Protein AF-A0AA85KR63-F1 (afdb_monomer_lite)

InterPro domains:
  IPR001577 Peptidase M8, leishmanolysin [PF01457] (53-124)
  IPR001577 Peptidase M8, leishmanolysin [PR00782] (53-82)
  IPR001577 Peptidase M8, leishmanolysin [PR00782] (84-112)
  IPR001577 Peptidase M8, leishmanolysin [PTHR10942] (22-124)

Radius of gyration: 26.63 Å; chains: 1; bounding box: 62×53×95 Å

Sequence (284 aa):
MRAPDGSPRTQRDPLTKIPTIRDQYGVYQPSNTTVREITRRWVSAAGTYTKTFPALVTETIIKEAKGHFQCQSVDGVDLENEGPPGSFGSHFEGRVYSNELMAAASELEAFASKLTLAFFVDSGGESIKPYCDKPNTVTCRDLYTYGLCGVTEFPLPLPPADQFFGPEAGANYARLGGNDPFKDKCPTLGYTCKSGGDIDIDFSGQTVTCARGERDKTAKFDLDGKNYEVNIRCPDANVLCNVSMCFEINLLGISALCLFVKIEIFLLQIHIQPLSEFSDGRGT

Secondary structure (DSSP, 8-state):
-B-TTS-BSS-B-TTT--B--B-TTS-B---TTTEEEEEEEEEETTEEEEEEEEEE--HHHHHHHHHHTT-TT---EEBP-SSSTTTTTTSB-HHHHTTBTTBSS--SS-B--HHHHHHHHHTTPPP-S-B--STT-EEESSSS-EEEE-EEE-SSPPPGGG----GGG-TTGGGEEES-GGGTT--BEE-EE-TTS-EEEEETTEEEEE-TT--EEEEEEEETTEEEEEEEE---HHHHT----------TT------------------PPP----------

pLDDT: mean 72.28, std 21.93, range [24.98, 97.5]

Structure (mmCIF, N/CA/C/O backbone):
data_AF-A0AA85KR63-F1
#
_entry.id   AF-A0AA85KR63-F1
#
loop_
_atom_site.group_PDB
_atom_site.id
_atom_site.type_symbol
_atom_site.label_atom_id
_atom_site.label_alt_id
_atom_site.label_comp_id
_atom_site.label_asym_id
_atom_site.label_entity_id
_atom_site.label_seq_id
_atom_site.pdbx_PDB_ins_code
_atom_site.Cartn_x
_atom_site.Cartn_y
_atom_site.Cartn_z
_atom_site.occupancy
_atom_site.B_iso_or_equiv
_atom_site.auth_seq_id
_atom_site.auth_comp_id
_atom_site.auth_asym_id
_atom_site.auth_atom_id
_atom_site.pdbx_PDB_model_num
ATOM 1 N N . MET A 1 1 ? 8.064 -3.634 4.990 1.00 87.62 1 MET A N 1
ATOM 2 C CA . MET A 1 1 ? 7.079 -4.716 4.799 1.00 87.62 1 MET A CA 1
ATOM 3 C C . MET A 1 1 ? 7.297 -5.852 5.782 1.00 87.62 1 MET A C 1
ATOM 5 O O . MET A 1 1 ? 8.421 -6.027 6.266 1.00 87.62 1 MET A O 1
ATOM 9 N N . ARG A 1 2 ? 6.222 -6.573 6.105 1.00 87.69 2 ARG A N 1
ATOM 10 C CA . ARG A 1 2 ? 6.185 -7.694 7.048 1.00 87.69 2 ARG A CA 1
ATOM 11 C C . ARG A 1 2 ? 5.816 -8.994 6.336 1.00 87.69 2 ARG A C 1
ATOM 13 O O . ARG A 1 2 ? 5.134 -8.983 5.312 1.00 87.69 2 ARG A O 1
ATOM 20 N N . ALA A 1 3 ? 6.344 -10.098 6.839 1.00 86.25 3 ALA A N 1
ATOM 21 C CA . ALA A 1 3 ? 5.897 -11.434 6.485 1.00 86.25 3 ALA A CA 1
ATOM 22 C C . ALA A 1 3 ? 4.536 -11.728 7.154 1.00 86.25 3 ALA A C 1
ATOM 24 O O . ALA A 1 3 ? 4.128 -10.975 8.044 1.00 86.25 3 ALA A O 1
ATOM 25 N N . PRO A 1 4 ? 3.822 -12.794 6.747 1.00 82.12 4 PRO A N 1
ATOM 26 C CA . PRO A 1 4 ? 2.518 -13.138 7.324 1.00 82.12 4 PRO A CA 1
ATOM 27 C C . PRO A 1 4 ? 2.534 -13.374 8.843 1.00 82.12 4 PRO A C 1
ATOM 29 O O . PRO A 1 4 ? 1.523 -13.180 9.504 1.00 82.12 4 PRO A O 1
ATOM 32 N N . ASP A 1 5 ? 3.683 -13.749 9.408 1.00 83.69 5 ASP A N 1
ATOM 33 C CA . ASP A 1 5 ? 3.902 -13.898 10.854 1.00 83.69 5 ASP A CA 1
ATOM 34 C C . ASP A 1 5 ? 4.181 -12.561 11.577 1.00 83.69 5 ASP A C 1
ATOM 36 O O . ASP A 1 5 ? 4.514 -12.536 12.762 1.00 83.69 5 ASP A O 1
ATOM 40 N N . GLY A 1 6 ? 4.095 -11.434 10.864 1.00 83.44 6 GLY A N 1
ATOM 41 C CA . GLY A 1 6 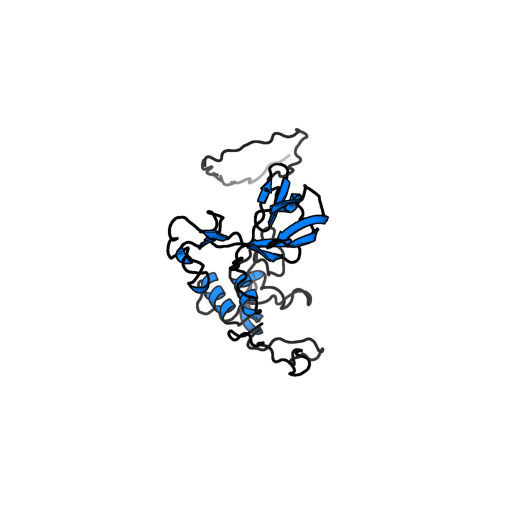? 4.390 -10.098 11.374 1.00 83.44 6 GLY A CA 1
ATOM 42 C C . GLY A 1 6 ? 5.886 -9.775 11.473 1.00 83.44 6 GLY A C 1
ATOM 43 O O . GLY A 1 6 ? 6.247 -8.648 11.844 1.00 83.44 6 GLY A O 1
ATOM 44 N N . SER A 1 7 ? 6.783 -10.700 11.125 1.00 88.19 7 SER A N 1
ATOM 45 C CA . SER A 1 7 ? 8.223 -10.448 11.154 1.00 88.19 7 SER A CA 1
ATOM 46 C C . SER A 1 7 ? 8.645 -9.471 10.041 1.00 88.19 7 SER A C 1
ATOM 48 O O . SER A 1 7 ? 8.034 -9.426 8.972 1.00 88.19 7 SER A O 1
ATOM 50 N N . PRO A 1 8 ? 9.662 -8.617 10.252 1.00 90.94 8 PRO A N 1
ATOM 51 C CA . PRO A 1 8 ? 10.168 -7.743 9.195 1.00 90.94 8 PRO A CA 1
ATOM 52 C C . PRO A 1 8 ? 10.792 -8.533 8.037 1.00 90.94 8 PRO A C 1
ATOM 54 O O . PRO A 1 8 ? 11.680 -9.347 8.267 1.00 90.94 8 PRO A O 1
ATOM 57 N N . ARG A 1 9 ? 10.408 -8.233 6.787 1.00 91.25 9 ARG A N 1
ATOM 58 C CA . ARG A 1 9 ? 10.994 -8.899 5.602 1.00 91.25 9 ARG A CA 1
ATOM 59 C C . ARG A 1 9 ? 12.439 -8.497 5.324 1.00 91.25 9 ARG A C 1
ATOM 61 O O . ARG A 1 9 ? 13.234 -9.313 4.873 1.00 91.25 9 ARG A O 1
ATOM 68 N N . THR A 1 10 ? 12.776 -7.233 5.566 1.00 92.12 10 THR A N 1
ATOM 69 C CA . THR A 1 10 ? 14.165 -6.769 5.529 1.00 92.12 10 THR A CA 1
ATOM 70 C C . THR A 1 10 ? 14.787 -7.028 6.887 1.00 92.12 10 THR A C 1
ATOM 72 O O . THR A 1 10 ? 14.242 -6.579 7.900 1.00 92.12 10 THR A O 1
ATOM 75 N N . GLN A 1 11 ? 15.921 -7.730 6.904 1.00 91.56 11 GLN A N 1
ATOM 76 C CA . GLN A 1 11 ? 16.652 -8.024 8.129 1.00 91.56 11 GLN A CA 1
ATOM 77 C C . GLN A 1 11 ? 16.965 -6.730 8.886 1.00 91.56 11 GLN A C 1
ATOM 79 O O . GLN A 1 11 ? 17.363 -5.717 8.304 1.00 91.56 11 GLN A O 1
ATOM 84 N N . ARG A 1 12 ? 16.751 -6.771 10.201 1.00 91.06 12 ARG A N 1
ATOM 85 C CA . ARG A 1 12 ? 17.006 -5.656 11.109 1.00 91.06 12 ARG A CA 1
ATOM 86 C C . ARG A 1 12 ? 18.086 -6.041 12.098 1.00 91.06 12 ARG A C 1
ATOM 88 O O . ARG A 1 12 ? 18.127 -7.183 12.554 1.00 91.06 12 ARG A O 1
ATOM 95 N N . ASP A 1 13 ? 18.919 -5.074 12.447 1.00 90.81 13 ASP A N 1
ATOM 96 C CA . ASP A 1 13 ? 19.892 -5.225 13.515 1.00 90.81 13 ASP A CA 1
ATOM 97 C C . ASP A 1 13 ? 19.153 -5.545 14.836 1.00 90.81 13 ASP A C 1
ATOM 99 O O . ASP A 1 13 ? 18.170 -4.867 15.167 1.00 90.81 13 ASP A O 1
ATOM 103 N N . PRO A 1 14 ? 19.561 -6.585 15.589 1.00 89.69 14 PRO A N 1
ATOM 104 C CA . PRO A 1 14 ? 18.821 -7.029 16.768 1.00 89.69 14 PRO A CA 1
ATOM 105 C C . PRO A 1 14 ? 18.710 -5.979 17.874 1.00 89.69 14 PRO A C 1
ATOM 107 O O . PRO A 1 14 ? 17.729 -6.016 18.622 1.00 89.69 14 PRO A O 1
ATOM 110 N N . LEU A 1 15 ? 19.675 -5.063 17.979 1.00 89.88 15 LEU A N 1
ATOM 111 C CA . LEU A 1 15 ? 19.742 -4.060 19.036 1.00 89.88 15 LEU A CA 1
ATOM 112 C C . LEU A 1 15 ? 19.009 -2.781 18.622 1.00 89.88 15 LEU A C 1
ATOM 114 O O . LEU A 1 15 ? 18.096 -2.330 19.308 1.00 89.88 15 LEU A O 1
ATOM 118 N N . THR A 1 16 ? 19.374 -2.225 17.470 1.00 90.50 16 THR A N 1
ATOM 119 C CA . THR A 1 16 ? 18.876 -0.932 16.979 1.00 90.50 16 THR A CA 1
ATOM 120 C C . THR A 1 16 ? 17.551 -1.041 16.226 1.00 90.50 16 THR A C 1
ATOM 122 O O . THR A 1 16 ? 16.863 -0.039 16.053 1.00 90.50 16 THR A O 1
ATOM 125 N N . LYS A 1 17 ? 17.171 -2.244 15.768 1.00 87.88 17 LYS A N 1
ATOM 126 C CA . LYS A 1 17 ? 15.980 -2.515 14.931 1.00 87.88 17 LYS A CA 1
ATOM 127 C C . LYS A 1 17 ? 15.983 -1.795 13.572 1.00 87.88 17 LYS A C 1
ATOM 129 O O . LYS A 1 17 ? 14.965 -1.747 12.870 1.00 87.88 17 LYS A O 1
ATOM 134 N N . ILE A 1 18 ? 17.132 -1.279 13.160 1.00 89.00 18 ILE A N 1
ATOM 135 C CA . ILE A 1 18 ? 17.338 -0.593 11.885 1.00 89.00 18 ILE A CA 1
ATOM 136 C C . ILE A 1 18 ? 17.639 -1.627 10.782 1.00 89.00 18 ILE A C 1
ATOM 138 O O . ILE A 1 18 ? 18.252 -2.652 11.089 1.00 89.00 18 ILE A O 1
ATOM 142 N N . PRO A 1 19 ? 17.219 -1.418 9.514 1.00 91.25 19 PRO A N 1
ATOM 143 C CA . PRO A 1 19 ? 17.576 -2.322 8.421 1.00 91.25 19 PRO A CA 1
ATOM 144 C C . PRO A 1 19 ? 19.094 -2.479 8.261 1.00 91.25 19 PRO A C 1
ATOM 146 O O . PRO A 1 19 ? 19.837 -1.500 8.330 1.00 91.25 19 PRO A O 1
ATOM 149 N N . THR A 1 20 ? 19.550 -3.710 8.032 1.00 91.06 20 THR A N 1
ATOM 150 C CA . THR A 1 20 ? 20.982 -4.023 7.883 1.00 91.06 20 THR A CA 1
ATOM 151 C C . THR A 1 20 ? 21.495 -3.832 6.458 1.00 91.06 20 THR A C 1
ATOM 153 O O . THR A 1 20 ? 22.693 -3.650 6.261 1.00 91.06 20 THR A O 1
ATOM 156 N N . ILE A 1 21 ? 20.604 -3.863 5.465 1.00 88.31 21 ILE A N 1
ATOM 157 C CA . ILE A 1 21 ? 20.960 -3.765 4.048 1.00 88.31 21 ILE A CA 1
ATOM 158 C C . ILE A 1 21 ? 21.037 -2.291 3.646 1.00 88.31 21 ILE A C 1
ATOM 160 O O . ILE A 1 21 ? 20.077 -1.536 3.829 1.00 88.31 21 ILE A O 1
ATOM 164 N N . ARG A 1 22 ? 22.181 -1.894 3.085 1.00 89.69 22 ARG A N 1
ATOM 165 C CA . ARG A 1 22 ? 22.412 -0.569 2.508 1.00 89.69 22 ARG A CA 1
ATOM 166 C C . ARG A 1 22 ? 23.137 -0.685 1.179 1.00 89.69 22 ARG A C 1
ATOM 168 O O . ARG A 1 22 ? 23.892 -1.634 0.976 1.00 89.69 22 ARG A O 1
ATOM 175 N N . ASP A 1 23 ? 22.929 0.291 0.311 1.00 85.81 23 ASP A N 1
ATOM 176 C CA . ASP A 1 23 ? 23.752 0.450 -0.882 1.00 85.81 23 ASP A CA 1
ATOM 177 C C . ASP A 1 23 ? 25.087 1.157 -0.582 1.00 85.81 23 ASP A C 1
ATOM 179 O O . ASP A 1 23 ? 25.394 1.526 0.557 1.00 85.81 23 ASP A O 1
ATOM 183 N N . GLN A 1 24 ? 25.886 1.362 -1.632 1.00 88.69 24 GLN A N 1
ATOM 184 C CA . GLN A 1 24 ? 27.185 2.037 -1.566 1.00 88.69 24 GLN A CA 1
ATOM 185 C C . GLN A 1 24 ? 27.118 3.497 -1.082 1.00 88.69 24 GLN A C 1
ATOM 187 O O . GLN A 1 24 ? 28.146 4.061 -0.712 1.00 88.69 24 GLN A O 1
ATOM 192 N N . TYR A 1 25 ? 25.928 4.103 -1.063 1.00 87.19 25 TYR A N 1
ATOM 193 C CA . TYR A 1 25 ? 25.682 5.468 -0.598 1.00 87.19 25 TYR A CA 1
ATOM 194 C C . TYR A 1 25 ? 25.083 5.506 0.817 1.00 87.19 25 TYR A C 1
ATOM 196 O O . TYR A 1 25 ? 24.793 6.580 1.344 1.00 87.19 25 TYR A O 1
ATOM 204 N N . GLY A 1 26 ? 24.913 4.346 1.457 1.00 86.50 26 GLY A N 1
ATOM 205 C CA . GLY A 1 26 ? 24.361 4.224 2.802 1.00 86.50 26 GLY A CA 1
ATOM 206 C C . GLY A 1 26 ? 22.833 4.289 2.863 1.00 86.50 26 GLY A C 1
ATOM 207 O O . GLY A 1 26 ? 22.284 4.310 3.972 1.00 86.50 26 GLY A O 1
ATOM 208 N N . VAL A 1 27 ? 22.136 4.289 1.724 1.00 85.06 27 VAL A N 1
ATOM 209 C CA . VAL A 1 27 ? 20.667 4.289 1.667 1.00 85.06 27 VAL A CA 1
ATOM 210 C C . VAL A 1 27 ? 20.161 2.891 1.994 1.00 85.06 27 VAL A C 1
ATOM 212 O O . VAL A 1 27 ? 20.708 1.899 1.517 1.00 85.06 27 VAL A O 1
ATOM 215 N N . TYR A 1 28 ? 19.133 2.796 2.841 1.00 89.25 28 TYR A N 1
ATOM 216 C CA . TYR A 1 28 ? 18.548 1.507 3.201 1.00 89.25 28 TYR A CA 1
ATOM 217 C C . TYR A 1 28 ? 17.884 0.856 2.000 1.00 89.25 28 TYR A C 1
ATOM 219 O O . TYR A 1 28 ? 17.052 1.476 1.342 1.00 89.25 28 TYR A O 1
ATOM 227 N N . GLN A 1 29 ? 18.195 -0.416 1.788 1.00 89.69 29 GLN A N 1
ATOM 228 C CA . GLN A 1 29 ? 17.635 -1.188 0.691 1.00 89.69 29 GLN A CA 1
ATOM 229 C C . GLN A 1 29 ? 16.663 -2.253 1.221 1.00 89.69 29 GLN A C 1
ATOM 231 O O . GLN A 1 29 ? 16.899 -2.853 2.280 1.00 89.69 29 GLN A O 1
ATOM 236 N N . PRO A 1 30 ? 15.536 -2.489 0.533 1.00 91.94 30 PRO A N 1
ATOM 237 C CA . PRO A 1 30 ? 14.644 -3.594 0.855 1.00 91.94 30 PRO A CA 1
ATOM 238 C C . PRO A 1 30 ? 15.320 -4.948 0.583 1.00 91.94 30 PRO A C 1
ATOM 240 O O . PRO A 1 30 ? 16.250 -5.057 -0.208 1.00 91.94 30 PRO A O 1
ATOM 243 N N . SER A 1 31 ? 14.838 -6.007 1.238 1.00 93.38 31 SER A N 1
ATOM 244 C CA . SER A 1 31 ? 15.217 -7.377 0.871 1.00 93.38 31 SER A CA 1
ATOM 245 C C . SER A 1 31 ? 14.682 -7.733 -0.523 1.00 93.38 31 SER A C 1
ATOM 247 O O . SER A 1 31 ? 13.574 -7.322 -0.872 1.00 93.38 31 SER A O 1
ATOM 249 N N . ASN A 1 32 ? 15.385 -8.613 -1.247 1.00 94.00 32 ASN A N 1
ATOM 250 C CA . ASN A 1 32 ? 14.941 -9.180 -2.532 1.00 94.00 32 ASN A CA 1
ATOM 251 C C . ASN A 1 32 ? 13.624 -9.977 -2.445 1.00 94.00 32 ASN A C 1
ATOM 253 O O . ASN A 1 32 ? 13.024 -10.297 -3.469 1.00 94.00 32 ASN A O 1
ATOM 257 N N . THR A 1 33 ? 13.167 -10.310 -1.234 1.00 92.75 33 THR A N 1
ATOM 258 C CA . THR A 1 33 ? 11.841 -10.904 -0.971 1.00 92.75 33 THR A CA 1
ATOM 259 C C . THR A 1 33 ? 10.728 -9.860 -0.825 1.00 92.75 33 THR A C 1
ATOM 261 O O . THR A 1 33 ? 9.583 -10.209 -0.546 1.00 92.75 33 THR A O 1
ATOM 264 N N . THR A 1 34 ? 11.065 -8.574 -0.939 1.00 95.19 34 THR A N 1
ATOM 265 C CA . THR A 1 34 ? 10.144 -7.435 -0.834 1.00 95.19 34 THR A CA 1
ATOM 266 C C . THR A 1 34 ? 10.123 -6.648 -2.135 1.00 95.19 34 THR A C 1
ATOM 268 O O . THR A 1 34 ? 9.068 -6.532 -2.750 1.00 95.19 34 THR A O 1
ATOM 271 N N . VAL A 1 35 ? 11.288 -6.156 -2.565 1.00 95.81 35 VAL A N 1
ATOM 272 C CA . VAL A 1 35 ? 11.477 -5.482 -3.853 1.00 95.81 35 VAL A CA 1
ATOM 273 C C . VAL A 1 35 ? 12.679 -6.107 -4.537 1.00 95.81 35 VAL A C 1
ATOM 275 O O . VAL A 1 35 ? 13.705 -6.321 -3.895 1.00 95.81 35 VAL A O 1
ATOM 278 N N . ARG A 1 36 ? 12.562 -6.396 -5.829 1.00 95.62 36 ARG A N 1
ATOM 279 C CA . ARG A 1 36 ? 13.687 -6.827 -6.666 1.00 95.62 36 ARG A CA 1
ATOM 280 C C . ARG A 1 36 ? 13.538 -6.274 -8.073 1.00 95.62 36 ARG A C 1
ATOM 282 O O . ARG A 1 36 ? 12.435 -5.929 -8.484 1.00 95.62 36 ARG A O 1
ATOM 289 N N . GLU A 1 37 ? 14.632 -6.245 -8.815 1.00 96.50 37 GLU A N 1
ATOM 290 C CA . GLU A 1 37 ? 14.601 -5.867 -10.222 1.00 96.50 37 GLU A CA 1
ATOM 291 C C . GLU A 1 37 ? 13.988 -6.974 -11.089 1.00 96.50 37 GLU A C 1
ATOM 293 O O . GLU A 1 37 ? 14.337 -8.151 -10.960 1.00 96.50 37 GLU A O 1
ATOM 298 N N . ILE A 1 38 ? 13.078 -6.590 -11.984 1.00 97.00 38 ILE A N 1
ATOM 299 C CA . ILE A 1 38 ? 12.472 -7.464 -12.990 1.00 97.00 38 ILE A CA 1
ATOM 300 C C . ILE A 1 38 ? 12.640 -6.815 -14.363 1.00 97.00 38 ILE A C 1
ATOM 302 O O . ILE A 1 38 ? 12.251 -5.669 -14.588 1.00 97.00 38 ILE A O 1
ATOM 306 N N . THR A 1 39 ? 13.221 -7.559 -15.303 1.00 96.69 39 THR A N 1
ATOM 307 C CA . THR A 1 39 ? 13.374 -7.113 -16.690 1.00 96.69 39 THR A CA 1
ATOM 308 C C . THR A 1 39 ? 12.166 -7.533 -17.516 1.00 96.69 39 THR A C 1
ATOM 310 O O . THR A 1 39 ? 11.854 -8.719 -17.627 1.00 96.69 39 THR A O 1
ATOM 313 N N . ARG A 1 40 ? 11.505 -6.561 -18.147 1.00 93.69 40 ARG A N 1
ATOM 314 C CA . ARG A 1 40 ? 10.331 -6.769 -18.998 1.00 93.69 40 ARG A CA 1
ATOM 315 C C . ARG A 1 40 ? 10.629 -6.442 -20.456 1.00 93.69 40 ARG A C 1
ATOM 317 O O . ARG A 1 40 ? 11.430 -5.559 -20.773 1.00 93.69 40 ARG A O 1
ATOM 324 N N . ARG A 1 41 ? 9.9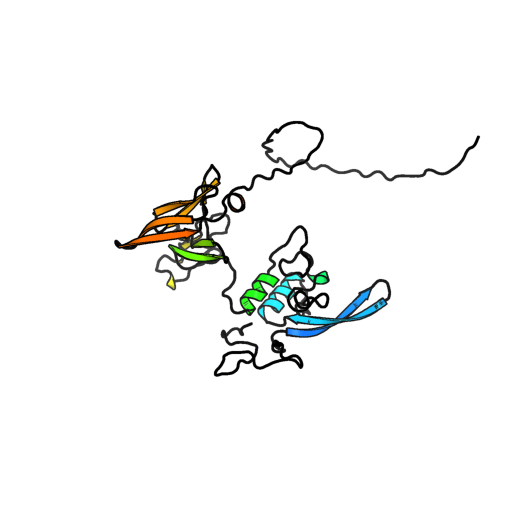36 -7.138 -21.362 1.00 94.25 41 ARG A N 1
ATOM 325 C CA . ARG A 1 41 ? 9.905 -6.787 -22.787 1.00 94.25 41 ARG A CA 1
ATOM 326 C C . ARG A 1 41 ? 9.210 -5.437 -22.953 1.00 94.25 41 ARG A C 1
ATOM 328 O O . ARG A 1 41 ? 8.101 -5.247 -22.467 1.00 94.25 41 ARG A O 1
ATOM 335 N N . TRP A 1 42 ? 9.835 -4.536 -23.697 1.00 92.69 42 TRP A N 1
ATOM 336 C CA . TRP A 1 42 ? 9.342 -3.190 -23.953 1.00 92.69 42 TRP A CA 1
ATOM 337 C C . TRP A 1 42 ? 9.119 -2.970 -25.442 1.00 92.69 42 TRP A C 1
ATOM 339 O O . TRP A 1 42 ? 9.977 -3.307 -26.252 1.00 92.69 42 TRP A O 1
ATOM 349 N N . VAL A 1 43 ? 7.979 -2.396 -25.814 1.00 92.12 43 VAL A N 1
ATOM 350 C CA . VAL A 1 43 ? 7.658 -2.087 -27.212 1.00 92.12 43 VAL A CA 1
ATOM 351 C C . VAL A 1 43 ? 7.383 -0.595 -27.344 1.00 92.12 43 VAL A C 1
ATOM 353 O O . VAL A 1 43 ? 6.596 -0.022 -26.583 1.00 92.12 43 VAL A O 1
ATOM 356 N N . SER A 1 44 ? 8.050 0.025 -28.313 1.00 93.62 44 SER A N 1
ATOM 357 C CA . SER A 1 44 ? 7.831 1.404 -28.744 1.00 93.62 44 SER A CA 1
ATOM 358 C C . SER A 1 44 ? 7.702 1.456 -30.267 1.00 93.62 44 SER A C 1
ATOM 360 O O . SER A 1 44 ? 7.946 0.464 -30.954 1.00 93.62 44 SER A O 1
ATOM 362 N N . ALA A 1 45 ? 7.362 2.627 -30.810 1.00 94.94 45 ALA A N 1
ATOM 363 C CA . ALA A 1 45 ? 7.324 2.834 -32.259 1.00 94.94 45 ALA A CA 1
ATOM 364 C C . ALA A 1 45 ? 8.679 2.559 -32.948 1.00 94.94 45 ALA A C 1
ATOM 366 O O . ALA A 1 45 ? 8.703 2.235 -34.130 1.00 94.94 45 ALA A O 1
ATOM 367 N N . ALA A 1 46 ? 9.796 2.660 -32.216 1.00 95.62 46 ALA A N 1
ATOM 368 C CA . ALA A 1 46 ? 11.138 2.419 -32.744 1.00 95.62 46 ALA A CA 1
ATOM 369 C C . ALA A 1 46 ? 11.537 0.931 -32.762 1.00 95.62 46 ALA A C 1
ATOM 371 O O . ALA A 1 46 ? 12.466 0.560 -33.477 1.00 95.62 46 ALA A O 1
ATOM 372 N N . GLY A 1 47 ? 10.861 0.071 -31.992 1.00 96.00 47 GLY A N 1
ATOM 373 C CA . GLY A 1 47 ? 11.180 -1.353 -31.946 1.00 96.00 47 GLY A CA 1
ATOM 374 C C . GLY A 1 47 ? 10.851 -2.039 -30.623 1.00 96.00 47 GLY A C 1
ATOM 375 O O . GLY A 1 47 ? 10.094 -1.540 -29.788 1.00 96.00 47 GLY A O 1
ATOM 376 N N . THR A 1 48 ? 11.429 -3.229 -30.450 1.00 97.12 48 THR A N 1
ATOM 377 C CA . THR A 1 48 ? 11.339 -4.022 -29.218 1.00 97.12 48 THR A CA 1
ATOM 378 C C . THR A 1 48 ? 12.657 -3.946 -28.454 1.00 97.12 48 THR A C 1
ATOM 380 O O . THR A 1 48 ? 13.722 -4.160 -29.024 1.00 97.12 48 THR A O 1
ATOM 383 N N . TYR A 1 49 ? 12.564 -3.692 -27.156 1.00 95.94 49 TYR A N 1
ATOM 384 C CA . TYR A 1 49 ? 13.668 -3.522 -26.222 1.00 95.94 49 TYR A CA 1
ATOM 385 C C . TYR A 1 49 ? 13.378 -4.292 -24.931 1.00 95.94 49 TYR A C 1
ATOM 387 O O . TYR A 1 49 ? 12.357 -4.973 -24.800 1.00 95.94 49 TYR A O 1
ATOM 395 N N . THR A 1 50 ? 14.258 -4.142 -23.951 1.00 95.88 50 THR A N 1
ATOM 396 C CA . THR A 1 50 ? 14.041 -4.577 -22.572 1.00 95.88 50 THR A CA 1
ATOM 397 C C . THR A 1 50 ? 14.212 -3.392 -21.636 1.00 95.88 50 THR A C 1
ATOM 399 O O . THR A 1 50 ? 15.131 -2.595 -21.821 1.00 95.88 50 THR A O 1
ATOM 402 N N . LYS A 1 51 ? 13.344 -3.286 -20.632 1.00 95.06 51 LYS A N 1
ATOM 403 C CA . LYS A 1 51 ? 13.466 -2.323 -19.532 1.00 95.06 51 LYS A CA 1
ATOM 404 C C . LYS A 1 51 ? 13.467 -3.069 -18.204 1.00 95.06 51 LYS A C 1
ATOM 406 O O . LYS A 1 51 ? 12.808 -4.100 -18.088 1.00 95.06 51 LYS A O 1
ATOM 411 N N . THR A 1 52 ? 14.203 -2.552 -17.230 1.00 96.31 52 THR A N 1
ATOM 412 C CA . THR A 1 52 ? 14.266 -3.111 -15.878 1.00 96.31 52 THR A CA 1
ATOM 413 C C . THR A 1 52 ? 13.513 -2.200 -14.927 1.00 96.31 52 THR A C 1
ATOM 415 O O . THR A 1 52 ? 13.709 -0.988 -14.962 1.00 96.31 52 THR A O 1
ATOM 418 N N . PHE A 1 53 ? 12.670 -2.799 -14.092 1.00 96.25 53 PHE A N 1
ATOM 419 C CA . PHE A 1 53 ? 11.849 -2.107 -13.109 1.00 96.25 53 PHE A CA 1
ATOM 420 C C . PHE A 1 53 ? 12.173 -2.647 -11.715 1.00 96.25 53 PHE A C 1
ATOM 422 O O . PHE A 1 53 ? 12.261 -3.872 -11.559 1.00 96.25 53 PHE A O 1
ATOM 429 N N . PRO A 1 54 ? 12.326 -1.795 -10.689 1.00 96.06 54 PRO A N 1
ATOM 430 C CA . PRO A 1 54 ? 12.136 -2.258 -9.323 1.00 96.06 54 PRO A CA 1
ATOM 431 C C . PRO A 1 54 ? 10.687 -2.737 -9.187 1.00 96.06 54 PRO A C 1
ATOM 433 O O . PRO A 1 54 ? 9.777 -2.059 -9.640 1.00 96.06 54 PRO A O 1
ATOM 436 N N . ALA A 1 55 ? 10.444 -3.901 -8.597 1.00 97.50 55 ALA A N 1
ATOM 437 C CA . ALA A 1 55 ? 9.097 -4.454 -8.489 1.00 97.50 55 ALA A CA 1
ATOM 438 C C . ALA A 1 55 ? 8.836 -5.033 -7.101 1.00 97.50 55 ALA A C 1
ATOM 440 O O . ALA A 1 55 ? 9.688 -5.726 -6.537 1.00 97.50 55 ALA A O 1
ATOM 441 N N . LEU A 1 56 ? 7.638 -4.785 -6.572 1.00 97.31 56 LEU A N 1
ATOM 442 C CA . LEU A 1 56 ? 7.129 -5.407 -5.354 1.00 97.31 56 LEU A CA 1
ATOM 443 C C . LEU A 1 56 ? 6.744 -6.860 -5.620 1.00 97.31 56 LEU A C 1
ATOM 445 O O . LEU A 1 56 ? 6.018 -7.160 -6.569 1.00 97.31 56 LEU A O 1
ATOM 449 N N . VAL A 1 57 ? 7.213 -7.763 -4.762 1.00 97.06 57 VAL A N 1
ATOM 450 C CA . VAL A 1 57 ? 7.077 -9.219 -4.955 1.00 97.06 57 VAL A CA 1
ATOM 451 C C . VAL A 1 57 ? 6.493 -9.945 -3.743 1.00 97.06 57 VAL A C 1
ATOM 453 O O . VAL A 1 57 ? 6.675 -11.150 -3.581 1.00 97.06 57 VAL A O 1
ATOM 456 N N . THR A 1 58 ? 5.797 -9.217 -2.873 1.00 95.12 58 THR A N 1
ATOM 457 C CA . THR A 1 58 ? 5.126 -9.778 -1.698 1.00 95.12 58 THR A CA 1
ATOM 458 C C . THR A 1 58 ? 3.851 -10.540 -2.073 1.00 95.12 58 THR A C 1
ATOM 460 O O . THR A 1 58 ? 3.248 -10.337 -3.124 1.00 95.12 58 THR A O 1
ATOM 463 N N . GLU A 1 59 ? 3.440 -11.487 -1.236 1.00 91.50 59 GLU A N 1
ATOM 464 C CA . GLU A 1 59 ? 2.446 -12.496 -1.603 1.00 91.50 59 GLU A CA 1
ATOM 465 C C . GLU A 1 59 ? 1.053 -11.887 -1.820 1.00 91.50 59 GLU A C 1
ATOM 467 O O . GLU A 1 59 ? 0.372 -12.266 -2.777 1.00 91.50 59 GLU A O 1
ATOM 472 N N . THR A 1 60 ? 0.631 -10.929 -0.984 1.00 91.88 60 THR A N 1
ATOM 473 C CA . THR A 1 60 ? -0.695 -10.300 -1.110 1.00 91.88 60 THR A CA 1
ATOM 474 C C . THR A 1 60 ? -0.760 -9.427 -2.353 1.00 91.88 60 THR A C 1
ATOM 476 O O . THR A 1 60 ? -1.705 -9.552 -3.133 1.00 91.88 60 THR A O 1
ATOM 479 N N . ILE A 1 61 ? 0.251 -8.587 -2.588 1.00 93.88 61 ILE A N 1
ATOM 480 C CA . ILE A 1 61 ? 0.252 -7.698 -3.754 1.00 93.88 61 ILE A CA 1
ATOM 481 C C . ILE A 1 61 ? 0.308 -8.478 -5.072 1.00 93.88 61 ILE A C 1
ATOM 483 O O . ILE A 1 61 ? -0.432 -8.154 -5.997 1.00 93.88 61 ILE A O 1
ATOM 487 N N . ILE A 1 62 ? 1.082 -9.569 -5.144 1.00 96.38 62 ILE A N 1
ATOM 488 C CA . ILE A 1 62 ? 1.100 -10.460 -6.315 1.00 96.38 62 ILE A CA 1
ATOM 489 C C . ILE A 1 62 ? -0.268 -11.108 -6.530 1.00 96.38 62 ILE A C 1
ATOM 491 O O . ILE A 1 62 ? -0.749 -11.174 -7.662 1.00 96.38 62 ILE A O 1
ATOM 495 N N . LYS A 1 63 ? -0.912 -11.593 -5.462 1.00 95.19 63 LYS A N 1
ATOM 496 C CA . LYS A 1 63 ? -2.247 -12.197 -5.543 1.00 95.19 63 LYS A CA 1
ATOM 497 C C . LYS A 1 63 ? -3.269 -11.204 -6.099 1.00 95.19 63 LYS A C 1
ATOM 499 O O . LYS A 1 63 ? -3.996 -11.548 -7.033 1.00 95.19 63 LYS A O 1
ATOM 504 N N . GLU A 1 64 ? -3.315 -9.991 -5.554 1.00 92.69 64 GLU A N 1
ATOM 505 C CA . GLU A 1 64 ? -4.256 -8.965 -6.010 1.00 92.69 64 GLU A CA 1
ATOM 506 C C . GLU A 1 64 ? -3.920 -8.466 -7.421 1.00 92.69 64 GLU A C 1
ATOM 508 O O . GLU A 1 64 ? -4.836 -8.237 -8.206 1.00 92.69 64 GLU A O 1
ATOM 513 N N . ALA A 1 65 ? -2.642 -8.407 -7.808 1.00 95.25 65 ALA A N 1
ATOM 514 C CA . ALA A 1 65 ? -2.226 -8.066 -9.171 1.00 95.25 65 ALA A CA 1
ATOM 515 C C . ALA A 1 65 ? -2.639 -9.113 -10.206 1.00 95.25 65 ALA A C 1
ATOM 517 O O . ALA A 1 65 ? -3.170 -8.761 -11.261 1.00 95.25 65 ALA A O 1
ATOM 518 N N . LYS A 1 66 ? -2.492 -10.405 -9.893 1.00 95.44 66 LYS A N 1
ATOM 519 C CA . LYS A 1 66 ? -3.005 -11.488 -10.749 1.00 95.44 66 LYS A CA 1
ATOM 520 C C . LYS A 1 66 ? -4.512 -11.368 -10.963 1.00 95.44 66 LYS A C 1
ATOM 522 O O . LYS A 1 66 ? -4.984 -11.590 -12.076 1.00 95.44 66 LYS A O 1
ATOM 527 N N . GLY A 1 67 ? -5.253 -11.006 -9.914 1.00 89.88 67 GLY A N 1
ATOM 528 C CA . GLY A 1 67 ? -6.691 -10.748 -9.988 1.00 89.88 67 GLY A CA 1
ATOM 529 C C . GLY A 1 67 ? -7.035 -9.493 -10.794 1.00 89.88 67 GLY A C 1
ATOM 530 O O . GLY A 1 67 ? -7.924 -9.545 -11.639 1.00 89.88 67 GLY A O 1
ATOM 531 N N . HIS A 1 68 ? -6.311 -8.395 -10.569 1.00 87.44 68 HIS A N 1
ATOM 532 C CA . HIS A 1 68 ? -6.518 -7.106 -11.231 1.00 87.44 68 HIS A CA 1
ATOM 533 C C . HIS A 1 68 ? -6.302 -7.197 -12.747 1.00 87.44 68 HIS A C 1
ATOM 535 O O . HIS A 1 68 ? -7.162 -6.780 -13.515 1.00 87.44 68 HIS A O 1
ATOM 541 N N . PHE A 1 69 ? -5.199 -7.816 -13.180 1.00 90.06 69 PHE A N 1
ATOM 542 C CA . PHE A 1 69 ? -4.866 -7.974 -14.600 1.00 90.06 69 PHE A CA 1
ATOM 543 C C . PHE A 1 69 ? -5.456 -9.229 -15.248 1.00 90.06 69 PHE A C 1
ATOM 545 O O . PHE A 1 69 ? -5.242 -9.453 -16.437 1.00 90.06 69 PHE A O 1
ATOM 552 N N . GLN A 1 70 ? -6.127 -10.088 -14.472 1.00 93.38 70 GLN A N 1
ATOM 553 C CA . GLN A 1 70 ? -6.565 -11.421 -14.908 1.00 93.38 70 GLN A CA 1
ATOM 554 C C . GLN A 1 70 ? -5.424 -12.237 -15.549 1.00 93.38 70 GLN A C 1
ATOM 556 O O . GLN A 1 70 ? -5.617 -12.990 -16.502 1.00 93.38 70 GLN A O 1
ATOM 561 N N . CYS A 1 71 ? -4.208 -12.086 -15.019 1.00 94.31 71 CYS A N 1
ATOM 562 C CA . CYS A 1 71 ? -2.983 -12.597 -15.619 1.00 94.31 71 CYS A CA 1
ATOM 563 C C . CYS A 1 71 ? -2.180 -13.398 -14.591 1.00 94.31 71 CYS A C 1
ATOM 565 O O . CYS A 1 71 ? -1.583 -12.846 -13.670 1.00 94.31 71 CYS A O 1
ATOM 567 N N . GLN A 1 72 ? -2.153 -14.725 -14.740 1.00 95.50 72 GLN A N 1
ATOM 568 C CA . GLN A 1 72 ? -1.516 -15.618 -13.760 1.00 95.50 72 GLN A CA 1
ATOM 569 C C . GLN A 1 72 ? 0.015 -15.572 -13.782 1.00 95.50 72 GLN A C 1
ATOM 571 O O . GLN A 1 72 ? 0.650 -15.959 -12.797 1.00 95.50 72 GLN A O 1
ATOM 576 N N . SER A 1 73 ? 0.603 -15.090 -14.879 1.00 95.75 73 SER A N 1
ATOM 577 C CA . SER A 1 73 ? 2.051 -14.949 -15.044 1.00 95.75 73 SER A CA 1
ATOM 578 C C . SER A 1 73 ? 2.619 -13.672 -14.423 1.00 95.75 73 SER A C 1
ATOM 580 O O . SER A 1 73 ? 3.818 -13.449 -14.545 1.00 95.75 73 SER A O 1
ATOM 582 N N . VAL A 1 74 ? 1.798 -12.836 -13.775 1.00 96.25 74 VAL A N 1
ATOM 583 C CA . VAL A 1 74 ? 2.293 -11.675 -13.021 1.00 96.25 74 VAL A CA 1
ATOM 584 C C . VAL A 1 74 ? 3.243 -12.148 -11.918 1.00 96.25 74 VAL A C 1
ATOM 586 O O . VAL A 1 74 ? 2.895 -12.993 -11.087 1.00 96.25 74 VAL A O 1
ATOM 589 N N . ASP A 1 75 ? 4.447 -11.591 -11.939 1.00 96.31 75 ASP A N 1
ATOM 590 C CA . ASP A 1 75 ? 5.617 -11.972 -11.144 1.00 96.31 75 ASP A CA 1
ATOM 591 C C . ASP A 1 75 ? 6.160 -10.833 -10.262 1.00 96.31 75 ASP A C 1
ATOM 593 O O . ASP A 1 75 ? 7.110 -11.038 -9.501 1.00 96.31 75 ASP A O 1
ATOM 597 N N . GLY A 1 76 ? 5.539 -9.655 -10.358 1.00 96.94 76 GLY A N 1
ATOM 598 C CA . GLY A 1 76 ? 5.889 -8.424 -9.657 1.00 96.94 76 GLY A CA 1
ATOM 599 C C . GLY A 1 76 ? 4.889 -7.314 -9.960 1.00 96.94 76 GLY A C 1
ATOM 600 O O . GLY A 1 76 ? 4.318 -7.292 -11.052 1.00 96.94 76 GLY A O 1
ATOM 601 N N . VAL A 1 77 ? 4.709 -6.395 -9.015 1.00 97.38 77 VAL A N 1
ATOM 602 C CA . VAL A 1 77 ? 4.056 -5.100 -9.240 1.00 97.38 77 VAL A CA 1
ATOM 603 C C . VAL A 1 77 ? 5.143 -4.051 -9.418 1.00 97.38 77 VAL A C 1
ATOM 605 O O . VAL A 1 77 ? 5.843 -3.726 -8.462 1.00 97.38 77 VAL A O 1
ATOM 608 N N . ASP A 1 78 ? 5.319 -3.577 -10.651 1.00 97.00 78 ASP A N 1
ATOM 609 C CA . ASP A 1 78 ? 6.359 -2.601 -10.985 1.00 97.00 78 ASP A CA 1
ATOM 610 C C . ASP A 1 78 ? 6.210 -1.294 -10.205 1.00 97.00 78 ASP A C 1
ATOM 612 O O . ASP A 1 78 ? 5.124 -0.724 -10.079 1.00 97.00 78 ASP A O 1
ATOM 616 N N . LEU A 1 79 ? 7.340 -0.824 -9.706 1.00 96.25 79 LEU A N 1
ATOM 617 C CA . LEU A 1 79 ? 7.526 0.497 -9.149 1.00 96.25 79 LEU A CA 1
ATOM 618 C C . LEU A 1 79 ? 8.129 1.405 -10.220 1.00 96.25 79 LEU A C 1
ATOM 620 O O . LEU A 1 79 ? 8.831 0.947 -11.123 1.00 96.25 79 LEU A O 1
ATOM 624 N N . GLU A 1 80 ? 7.863 2.694 -10.071 1.00 95.25 80 GLU A N 1
ATOM 625 C CA . GLU A 1 80 ? 8.322 3.751 -10.958 1.00 95.25 80 GLU A CA 1
ATOM 626 C C . GLU A 1 80 ? 9.840 3.672 -11.163 1.00 95.25 80 GLU A C 1
ATOM 628 O O . GLU A 1 80 ? 10.616 3.643 -10.198 1.00 95.25 80 GLU A O 1
ATOM 633 N N . ASN A 1 81 ? 10.252 3.612 -12.429 1.00 93.00 81 ASN A N 1
ATOM 634 C CA . ASN A 1 81 ? 11.651 3.477 -12.825 1.00 93.00 81 ASN A CA 1
ATOM 635 C C . ASN A 1 81 ? 12.271 4.805 -13.295 1.00 93.00 81 ASN A C 1
ATOM 637 O O . ASN A 1 81 ? 13.455 4.824 -13.643 1.00 93.00 81 ASN A O 1
ATOM 641 N N . GLU A 1 82 ? 11.498 5.889 -13.332 1.00 89.19 82 GLU A N 1
ATOM 642 C CA . GLU A 1 82 ? 11.922 7.220 -13.761 1.00 89.19 82 GLU A CA 1
ATOM 643 C C . GLU A 1 82 ? 11.763 8.266 -12.635 1.00 89.19 82 GLU A C 1
ATOM 645 O O . GLU A 1 82 ? 11.224 8.024 -11.553 1.00 89.19 82 GLU A O 1
ATOM 650 N N . GLY A 1 83 ? 12.244 9.483 -12.898 1.00 88.56 83 GLY A N 1
ATOM 651 C CA . GLY A 1 83 ? 12.066 10.623 -12.000 1.00 88.56 83 GLY A CA 1
ATOM 652 C C . GLY A 1 83 ? 13.085 10.714 -10.852 1.00 88.56 83 GLY A C 1
ATOM 653 O O . GLY A 1 83 ? 14.067 9.972 -10.800 1.00 88.56 83 GLY A O 1
ATOM 654 N N . PRO A 1 84 ? 12.911 11.700 -9.951 1.00 85.50 84 PRO A N 1
ATOM 655 C CA . PRO A 1 84 ? 13.812 11.917 -8.821 1.00 85.50 84 PRO A CA 1
ATOM 656 C C . PRO A 1 84 ? 13.667 10.808 -7.759 1.00 85.50 84 PRO A C 1
ATOM 658 O O . PRO A 1 84 ? 12.698 10.053 -7.796 1.00 85.50 84 PRO A O 1
ATOM 661 N N . PRO A 1 85 ? 14.550 10.750 -6.741 1.00 80.06 85 PRO A N 1
ATOM 662 C CA . PRO A 1 85 ? 14.487 9.744 -5.670 1.00 80.06 85 PRO A CA 1
ATOM 663 C C . PRO A 1 85 ? 13.163 9.669 -4.889 1.00 80.06 85 PRO A C 1
ATOM 665 O O . PRO A 1 85 ? 12.920 8.683 -4.207 1.00 80.06 85 PRO A O 1
ATOM 668 N N . GLY A 1 86 ? 12.321 10.709 -4.952 1.00 80.06 86 GLY A N 1
ATOM 669 C CA . GLY A 1 86 ? 10.975 10.689 -4.368 1.00 80.06 86 GLY A CA 1
ATOM 670 C C . GLY A 1 86 ? 9.936 9.948 -5.217 1.00 80.06 86 GLY A C 1
ATOM 671 O O . GLY A 1 86 ? 8.916 9.540 -4.682 1.00 80.06 86 GLY A O 1
ATOM 672 N N . SER A 1 87 ? 10.200 9.762 -6.513 1.00 85.00 87 SER A N 1
ATOM 673 C CA . SER A 1 87 ? 9.348 9.022 -7.450 1.00 85.00 87 SER A CA 1
ATOM 674 C C . SER A 1 87 ? 9.884 7.607 -7.651 1.00 85.00 87 SER A C 1
ATOM 676 O O . SER A 1 87 ? 9.186 6.628 -7.375 1.00 85.00 87 SER A O 1
ATOM 678 N N . PHE A 1 88 ? 11.158 7.517 -8.048 1.00 89.00 88 PHE A N 1
ATOM 679 C CA . PHE A 1 88 ? 11.847 6.268 -8.345 1.00 89.00 88 PHE A CA 1
ATOM 680 C C . PHE A 1 88 ? 11.737 5.278 -7.177 1.00 89.00 88 PHE A C 1
ATOM 682 O O . PHE A 1 88 ? 12.142 5.573 -6.049 1.00 89.00 88 PHE A O 1
ATOM 689 N N . GLY A 1 89 ? 11.182 4.096 -7.441 1.00 89.19 89 GLY A N 1
ATOM 690 C CA . GLY A 1 89 ? 11.064 3.009 -6.466 1.00 89.19 89 GLY A CA 1
ATOM 691 C C . GLY A 1 89 ? 10.105 3.260 -5.293 1.00 89.19 89 GLY A C 1
ATOM 692 O O . GLY A 1 89 ? 10.036 2.420 -4.397 1.00 89.19 89 GLY A O 1
ATOM 693 N N . SER A 1 90 ? 9.377 4.381 -5.269 1.00 89.50 90 SER A N 1
ATOM 694 C CA . SER A 1 90 ? 8.454 4.739 -4.173 1.00 89.50 90 SER A CA 1
ATOM 695 C C . SER A 1 90 ? 6.985 4.786 -4.600 1.00 89.50 90 SER A C 1
ATOM 697 O O . SER A 1 90 ? 6.097 4.763 -3.750 1.00 89.50 90 SER A O 1
ATOM 699 N N . HIS A 1 91 ? 6.736 4.809 -5.907 1.00 94.12 91 HIS A N 1
ATOM 700 C CA . HIS A 1 91 ? 5.414 4.849 -6.524 1.00 94.12 91 HIS A CA 1
ATOM 701 C C . HIS A 1 91 ? 5.208 3.646 -7.442 1.00 94.12 91 HIS A C 1
ATOM 703 O O . HIS A 1 91 ? 6.181 3.036 -7.878 1.00 94.12 91 HIS A O 1
ATOM 709 N N . PHE A 1 92 ? 3.961 3.302 -7.752 1.00 94.94 92 PHE A N 1
ATOM 710 C CA . PHE A 1 92 ? 3.646 2.326 -8.796 1.00 94.94 92 PHE A CA 1
ATOM 711 C C . PHE A 1 92 ? 3.970 2.892 -10.188 1.00 94.94 92 PHE A C 1
ATOM 713 O O . PHE A 1 92 ? 3.803 4.087 -10.427 1.00 94.94 92 PHE A O 1
ATOM 720 N N . GLU A 1 93 ? 4.420 2.026 -11.102 1.00 95.06 93 GLU A N 1
ATOM 721 C CA . GLU A 1 93 ? 4.772 2.382 -12.486 1.00 95.06 93 GLU A CA 1
ATOM 722 C C . GLU A 1 93 ? 3.610 3.065 -13.227 1.00 95.06 93 GLU A C 1
ATOM 724 O O . GLU A 1 93 ? 2.593 2.436 -13.554 1.00 95.06 93 GLU A O 1
ATOM 729 N N . GLY A 1 94 ? 3.775 4.349 -13.550 1.00 91.50 94 GLY A N 1
ATOM 730 C CA . GLY A 1 94 ? 2.702 5.161 -14.122 1.00 91.50 94 GLY A CA 1
ATOM 731 C C . GLY A 1 94 ? 2.131 4.594 -15.423 1.00 91.50 94 GLY A C 1
ATOM 732 O O . GLY A 1 94 ? 0.922 4.645 -15.637 1.00 91.50 94 GLY A O 1
ATOM 733 N N . ARG A 1 95 ? 2.949 3.964 -16.279 1.00 90.12 95 ARG A N 1
ATOM 734 C CA . ARG A 1 95 ? 2.447 3.384 -17.538 1.00 90.12 95 ARG A CA 1
ATOM 735 C C . ARG A 1 95 ? 1.490 2.213 -17.318 1.00 90.12 95 ARG A C 1
ATOM 737 O O . ARG A 1 95 ? 0.608 1.991 -18.146 1.00 90.12 95 ARG A O 1
ATOM 744 N N . VAL A 1 96 ? 1.723 1.415 -16.280 1.00 91.06 96 VAL A N 1
ATOM 745 C CA . VAL A 1 96 ? 0.967 0.179 -16.034 1.00 91.06 96 VAL A CA 1
ATOM 746 C C . VAL A 1 96 ? -0.267 0.459 -15.184 1.00 91.06 96 VAL A C 1
ATOM 748 O O . VAL A 1 96 ? -1.310 -0.144 -15.428 1.00 91.06 96 VAL A O 1
ATOM 751 N N . TYR A 1 97 ? -0.157 1.374 -14.217 1.00 90.94 97 TYR A N 1
ATOM 752 C CA . TYR A 1 97 ? -1.200 1.607 -13.216 1.00 90.94 97 TYR A CA 1
ATOM 753 C C . TYR A 1 97 ? -1.937 2.946 -13.376 1.00 90.94 97 TYR A C 1
ATOM 755 O O . TYR A 1 97 ? -3.022 3.072 -12.825 1.00 90.94 97 TYR A O 1
ATOM 763 N N . SER A 1 98 ? -1.411 3.900 -14.159 1.00 86.88 98 SER A N 1
ATOM 764 C CA . SER A 1 98 ? -2.066 5.163 -14.554 1.00 86.88 98 SER A CA 1
ATOM 765 C C . SER A 1 98 ? -2.754 5.879 -13.383 1.00 86.88 98 SER A C 1
ATOM 767 O O . SER A 1 98 ? -2.073 6.411 -12.513 1.00 86.88 98 SER A O 1
ATOM 769 N N . ASN A 1 99 ? -4.084 5.831 -13.319 1.00 80.50 99 ASN A N 1
ATOM 770 C CA . ASN A 1 99 ? -4.943 6.470 -12.325 1.00 80.50 99 ASN A CA 1
ATOM 771 C C . ASN A 1 99 ? -4.951 5.810 -10.929 1.00 80.50 99 ASN A C 1
ATOM 773 O O . ASN A 1 99 ? -5.861 6.046 -10.131 1.00 80.50 99 ASN A O 1
ATOM 777 N N . GLU A 1 100 ? -3.972 4.969 -10.606 1.00 87.00 100 GLU A N 1
ATOM 778 C CA . GLU A 1 100 ? -3.809 4.407 -9.266 1.00 87.00 100 GLU A CA 1
ATOM 779 C C . GLU A 1 100 ? -3.322 5.480 -8.281 1.00 87.00 100 GLU A C 1
ATOM 781 O O . GLU A 1 100 ? -2.438 6.276 -8.591 1.00 87.00 100 GLU A O 1
ATOM 786 N N . LEU A 1 101 ? -3.879 5.493 -7.069 1.00 86.00 101 LEU A N 1
ATOM 787 C CA . LEU A 1 101 ? -3.541 6.454 -6.015 1.00 86.00 101 LEU A CA 1
ATOM 788 C C . LEU A 1 101 ? -2.031 6.563 -5.719 1.00 86.00 101 LEU A C 1
ATOM 790 O O . LEU A 1 101 ? -1.554 7.635 -5.355 1.00 86.00 101 LEU A O 1
ATOM 794 N N . MET A 1 102 ? -1.292 5.464 -5.846 1.00 89.88 102 MET A N 1
ATOM 795 C CA . MET A 1 102 ? 0.143 5.362 -5.590 1.00 89.88 102 MET A CA 1
ATOM 796 C C . MET A 1 102 ? 0.997 5.505 -6.858 1.00 89.88 102 MET A C 1
ATOM 798 O O . MET A 1 102 ? 2.213 5.329 -6.774 1.00 89.88 102 MET A O 1
ATOM 802 N N . ALA A 1 103 ? 0.423 5.825 -8.022 1.00 90.31 103 ALA A N 1
ATOM 803 C CA . ALA A 1 103 ? 1.205 6.164 -9.210 1.00 90.31 103 ALA A CA 1
ATOM 804 C C . ALA A 1 103 ? 2.001 7.470 -9.002 1.00 90.31 103 ALA A C 1
ATOM 806 O O . ALA A 1 103 ? 1.632 8.326 -8.195 1.00 90.31 103 ALA A O 1
ATOM 807 N N . ALA A 1 104 ? 3.132 7.622 -9.697 1.00 83.19 104 ALA A N 1
ATOM 808 C CA . ALA A 1 104 ? 4.039 8.760 -9.494 1.00 83.19 104 ALA A CA 1
ATOM 809 C C . ALA A 1 104 ? 3.465 10.099 -9.984 1.00 83.19 104 ALA A C 1
ATOM 811 O O . ALA A 1 104 ? 3.822 11.159 -9.466 1.00 83.19 104 ALA A O 1
ATOM 812 N N . ALA A 1 105 ? 2.585 10.053 -10.984 1.00 77.25 105 ALA A N 1
ATOM 813 C CA . ALA A 1 105 ? 1.918 11.218 -11.540 1.00 77.25 105 ALA A CA 1
ATOM 814 C C . ALA A 1 105 ? 0.455 11.242 -11.094 1.00 77.25 105 ALA A C 1
ATOM 816 O O . ALA A 1 105 ? -0.284 10.287 -11.312 1.00 77.25 105 ALA A O 1
ATOM 817 N N . SER A 1 106 ? 0.031 12.352 -10.493 1.00 68.00 106 SER A N 1
ATOM 818 C CA . SER A 1 106 ? -1.374 12.574 -10.160 1.00 68.00 106 SER A CA 1
ATOM 819 C C . SER A 1 106 ? -2.183 12.853 -11.427 1.00 68.00 106 SER A C 1
ATOM 821 O O . SER A 1 106 ? -1.972 13.868 -12.094 1.00 68.00 106 SER A O 1
ATOM 823 N N . GLU A 1 107 ? -3.122 11.968 -11.742 1.00 66.62 107 GLU A N 1
ATOM 824 C CA . GLU A 1 107 ? -4.167 12.217 -12.736 1.00 66.62 107 GLU A CA 1
ATOM 825 C C . GLU A 1 107 ? -5.379 12.913 -12.082 1.00 66.62 107 GLU A C 1
ATOM 827 O O . GLU A 1 107 ? -5.491 12.969 -10.856 1.00 66.62 107 GLU A O 1
ATOM 832 N N . LEU A 1 108 ? -6.284 13.488 -12.890 1.00 56.69 108 LEU A N 1
ATOM 833 C CA . LEU A 1 108 ? -7.478 14.202 -12.394 1.00 56.69 108 LEU A CA 1
ATOM 834 C C . LEU A 1 108 ? -8.394 13.311 -11.539 1.00 56.69 108 LEU A C 1
ATOM 836 O O . LEU A 1 108 ? -9.086 13.810 -10.654 1.00 56.69 108 LEU A O 1
ATOM 840 N N . GLU A 1 109 ? -8.374 12.004 -11.793 1.00 63.97 109 GLU A N 1
ATOM 841 C CA . GLU A 1 109 ? -9.065 10.991 -11.005 1.00 63.97 109 GLU A CA 1
ATOM 842 C C . GLU A 1 109 ? -8.027 9.992 -10.481 1.00 63.97 109 GLU A C 1
ATOM 844 O O . GLU A 1 109 ? -7.305 9.383 -11.265 1.00 63.97 109 GLU A O 1
ATOM 849 N N . ALA A 1 110 ? -7.944 9.831 -9.159 1.00 70.88 110 ALA A N 1
ATOM 850 C CA . ALA A 1 110 ? -7.050 8.879 -8.505 1.00 70.88 110 ALA A CA 1
ATOM 851 C C . ALA A 1 110 ? -7.871 7.833 -7.743 1.00 70.88 110 ALA A C 1
ATOM 853 O O . ALA A 1 110 ? -8.719 8.175 -6.914 1.00 70.88 110 ALA A O 1
ATOM 854 N N . PHE A 1 111 ? -7.607 6.554 -8.000 1.00 73.12 111 PHE A N 1
ATOM 855 C CA . PHE A 1 111 ? -8.346 5.433 -7.431 1.00 73.12 111 PHE A CA 1
ATOM 856 C C . PHE A 1 111 ? -7.454 4.585 -6.529 1.00 73.12 111 PHE A C 1
ATOM 858 O O . PHE A 1 111 ? -6.399 4.098 -6.932 1.00 73.12 111 PHE A O 1
ATOM 865 N N . ALA A 1 112 ? -7.918 4.339 -5.304 1.00 79.75 112 ALA A N 1
ATOM 866 C CA . ALA A 1 112 ? -7.327 3.320 -4.449 1.00 79.75 112 ALA A CA 1
ATOM 867 C C . ALA A 1 112 ? -7.775 1.938 -4.939 1.00 79.75 112 ALA A C 1
ATOM 869 O O . ALA A 1 112 ? -8.932 1.544 -4.766 1.00 79.75 112 ALA A O 1
ATOM 870 N N . SER A 1 113 ? -6.865 1.196 -5.562 1.00 80.69 113 SER A N 1
ATOM 871 C CA . SER A 1 113 ? -7.151 -0.156 -6.034 1.00 80.69 113 SER A CA 1
ATOM 872 C C . SER A 1 113 ? -6.855 -1.206 -4.956 1.00 80.69 113 SER A C 1
ATOM 874 O O . SER A 1 113 ? -6.252 -0.932 -3.913 1.00 80.69 113 SER A O 1
ATOM 876 N N . LYS A 1 114 ? -7.204 -2.468 -5.239 1.00 82.31 114 LYS A N 1
ATOM 877 C CA . LYS A 1 114 ? -6.765 -3.607 -4.416 1.00 82.31 114 LYS A CA 1
ATOM 878 C C . LYS A 1 114 ? -5.235 -3.708 -4.311 1.00 82.31 114 LYS A C 1
ATOM 880 O O . LYS A 1 114 ? -4.761 -4.297 -3.347 1.00 82.31 114 LYS A O 1
ATOM 885 N N . LEU A 1 115 ? -4.474 -3.119 -5.241 1.00 88.50 115 LEU A N 1
ATOM 886 C CA . LEU A 1 115 ? -3.007 -3.095 -5.201 1.00 88.50 115 LEU A CA 1
ATOM 887 C C . LEU A 1 115 ? -2.491 -2.193 -4.084 1.00 88.50 115 LEU A C 1
ATOM 889 O O . LEU A 1 115 ? -1.686 -2.647 -3.274 1.00 88.50 115 LEU A O 1
ATOM 893 N N . THR A 1 116 ? -3.007 -0.965 -3.977 1.00 88.62 116 THR A N 1
ATOM 894 C CA . THR A 1 116 ? -2.694 -0.078 -2.849 1.00 88.62 116 THR A CA 1
ATOM 895 C C . THR A 1 116 ? -3.086 -0.727 -1.526 1.00 88.62 116 THR A C 1
ATOM 897 O O . THR A 1 116 ? -2.286 -0.778 -0.593 1.00 88.62 116 THR A O 1
ATOM 900 N N . LEU A 1 117 ? -4.282 -1.314 -1.440 1.00 84.94 117 LEU A N 1
ATOM 901 C CA . LEU A 1 117 ? -4.713 -1.996 -0.215 1.00 84.94 117 LEU A CA 1
ATOM 902 C C . LEU A 1 117 ? -3.792 -3.172 0.148 1.00 84.94 117 LEU A C 1
ATOM 904 O O . LEU A 1 117 ? -3.423 -3.330 1.313 1.00 84.94 117 LEU A O 1
ATOM 908 N N . ALA A 1 118 ? -3.378 -3.967 -0.839 1.00 88.56 118 ALA A N 1
ATOM 909 C CA . ALA A 1 118 ? -2.441 -5.066 -0.643 1.00 88.56 118 ALA A CA 1
ATOM 910 C C . ALA A 1 118 ? -1.045 -4.586 -0.221 1.00 88.56 118 ALA A C 1
ATOM 912 O O . ALA A 1 118 ? -0.443 -5.198 0.659 1.00 88.56 118 ALA A O 1
ATOM 913 N N . PHE A 1 119 ? -0.555 -3.471 -0.773 1.00 91.56 119 PHE A N 1
ATOM 914 C CA . PHE A 1 119 ? 0.707 -2.852 -0.357 1.00 91.56 119 PHE A CA 1
ATOM 915 C C . PHE A 1 119 ? 0.721 -2.535 1.144 1.00 91.56 119 PHE A C 1
ATOM 917 O O . PHE A 1 119 ? 1.712 -2.792 1.833 1.00 91.56 119 PHE A O 1
ATOM 924 N N . PHE A 1 120 ? -0.375 -1.999 1.677 1.00 87.44 120 PHE A N 1
ATOM 925 C CA . PHE A 1 120 ? -0.463 -1.659 3.097 1.00 87.44 120 PHE A CA 1
ATOM 926 C C . PHE A 1 120 ? -0.631 -2.884 4.001 1.00 87.44 120 PHE A C 1
ATOM 928 O O . PHE A 1 120 ? -0.004 -2.931 5.063 1.00 87.44 120 PHE A O 1
ATOM 935 N N . VAL A 1 121 ? -1.384 -3.897 3.557 1.00 86.00 121 VAL A N 1
ATOM 936 C CA . VAL A 1 121 ? -1.423 -5.215 4.219 1.00 86.00 121 VAL A CA 1
ATOM 937 C C . VAL A 1 121 ? -0.006 -5.789 4.318 1.00 86.00 121 VAL A C 1
ATOM 939 O O . VAL A 1 121 ? 0.477 -6.092 5.409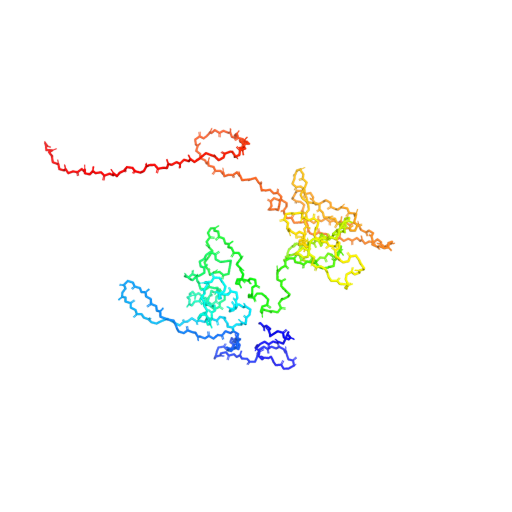 1.00 86.00 121 VAL A O 1
ATOM 942 N N . ASP A 1 122 ? 0.724 -5.841 3.202 1.00 90.75 122 ASP A N 1
ATOM 943 C CA . ASP A 1 122 ? 2.098 -6.357 3.159 1.00 90.75 122 ASP A CA 1
ATOM 944 C C . ASP A 1 122 ? 3.094 -5.454 3.909 1.00 90.75 122 ASP A C 1
ATOM 946 O O . ASP A 1 122 ? 4.156 -5.896 4.361 1.00 90.75 122 ASP A O 1
ATOM 950 N N . SER A 1 123 ? 2.762 -4.180 4.119 1.00 87.12 123 SER A N 1
ATOM 951 C CA . SER A 1 123 ? 3.543 -3.260 4.953 1.00 87.12 123 SER A CA 1
ATOM 952 C C . SER A 1 123 ? 3.442 -3.554 6.447 1.00 87.12 123 SER A C 1
ATOM 954 O O . SER A 1 123 ? 4.247 -3.026 7.222 1.00 87.12 123 SER A O 1
ATOM 956 N N . GLY A 1 124 ? 2.565 -4.477 6.842 1.00 78.38 124 GLY A N 1
ATOM 957 C CA . GLY A 1 124 ? 2.345 -4.841 8.231 1.00 78.38 124 GLY A CA 1
ATOM 958 C C . GLY A 1 124 ? 1.241 -4.048 8.907 1.00 78.38 124 GLY A C 1
ATOM 959 O O . GLY A 1 124 ? 1.201 -4.040 10.136 1.00 78.38 124 GLY A O 1
ATOM 960 N N . GLY A 1 125 ? 0.416 -3.346 8.128 1.00 66.81 125 GLY A N 1
ATOM 961 C CA . GLY A 1 125 ? -0.853 -2.835 8.616 1.00 66.81 125 GLY A CA 1
ATOM 962 C C . GLY A 1 125 ? -1.851 -3.977 8.752 1.00 66.81 125 GLY A C 1
ATOM 963 O O . GLY A 1 125 ? -1.799 -4.955 8.002 1.00 66.81 125 GLY A O 1
ATOM 964 N N . GLU A 1 126 ? -2.792 -3.836 9.683 1.00 55.62 126 GLU A N 1
ATOM 965 C CA . GLU A 1 126 ? -4.056 -4.546 9.528 1.00 55.62 126 GLU A CA 1
ATOM 966 C C . GLU A 1 126 ? -4.683 -4.134 8.192 1.00 55.62 126 GLU A C 1
ATOM 968 O O . GLU A 1 126 ? -4.350 -3.092 7.617 1.00 55.62 126 GLU A O 1
ATOM 973 N N . SER A 1 127 ? -5.542 -4.988 7.643 1.00 52.75 127 SER A N 1
ATOM 974 C CA . SER A 1 127 ? -6.219 -4.689 6.388 1.00 52.75 127 SER A CA 1
ATOM 975 C C . SER A 1 127 ? -6.820 -3.277 6.446 1.00 52.75 127 SER A C 1
ATOM 977 O O . SER A 1 127 ? -7.634 -3.023 7.318 1.00 52.75 127 SER A O 1
ATOM 979 N N . ILE A 1 128 ? -6.455 -2.365 5.523 1.00 52.59 128 ILE A N 1
ATOM 980 C CA . ILE A 1 128 ? -7.052 -1.003 5.454 1.00 52.59 128 ILE A CA 1
ATOM 981 C C . ILE A 1 128 ? -8.517 -1.021 5.008 1.00 52.59 128 ILE A C 1
ATOM 983 O O . ILE A 1 128 ? -9.149 0.004 4.758 1.00 52.59 128 ILE A O 1
ATOM 987 N N . LYS A 1 129 ? -9.081 -2.214 4.879 1.00 53.66 129 LYS A N 1
ATOM 988 C CA . LYS A 1 129 ? -10.461 -2.439 5.250 1.00 53.66 129 LYS A CA 1
ATOM 989 C C . LYS A 1 129 ? -10.799 -1.472 6.403 1.00 53.66 129 LYS A C 1
ATOM 991 O O . LYS A 1 129 ? -10.191 -1.599 7.458 1.00 53.66 129 LYS A O 1
ATOM 996 N N . PRO A 1 130 ? -11.712 -0.494 6.224 1.00 51.75 130 PRO A N 1
ATOM 997 C CA . PRO A 1 130 ? -12.089 0.471 7.265 1.00 51.75 130 PRO A CA 1
ATOM 998 C C . PRO A 1 130 ? -12.880 -0.213 8.389 1.00 51.75 130 PRO A C 1
ATOM 1000 O O . PRO A 1 130 ? -13.801 0.371 8.941 1.00 51.75 130 PRO A O 1
ATOM 1003 N N . TYR A 1 131 ? -12.565 -1.476 8.652 1.00 63.34 131 TYR A N 1
ATOM 1004 C CA . TYR A 1 131 ? -13.218 -2.385 9.545 1.00 63.34 131 TYR A CA 1
ATOM 1005 C C . TYR A 1 131 ? -12.747 -1.987 10.918 1.00 63.34 131 TYR A C 1
ATOM 1007 O O . TYR A 1 131 ? -11.557 -1.924 11.218 1.00 63.34 131 TYR A O 1
ATOM 1015 N N . CYS A 1 132 ? -13.723 -1.670 11.730 1.00 65.00 132 CYS A N 1
ATOM 1016 C CA . CYS A 1 132 ? -13.534 -1.495 13.138 1.00 65.00 132 CYS A CA 1
ATOM 1017 C C . CYS A 1 132 ? -14.367 -2.593 13.798 1.00 65.00 132 CYS A C 1
ATOM 1019 O O . CYS A 1 132 ? -15.477 -2.907 13.372 1.00 65.00 132 CYS A O 1
ATOM 1021 N N . ASP A 1 133 ? -13.789 -3.245 14.787 1.00 63.84 133 ASP A N 1
ATOM 1022 C CA . ASP A 1 133 ? -14.345 -4.425 15.448 1.00 63.84 133 ASP A CA 1
ATOM 1023 C C . ASP A 1 133 ? -14.754 -4.122 16.894 1.00 63.84 133 ASP A C 1
ATOM 1025 O O . ASP A 1 133 ? -15.532 -4.855 17.503 1.00 63.84 133 ASP A O 1
ATOM 1029 N N . LYS A 1 134 ? -14.273 -3.002 17.441 1.00 61.84 134 LYS A N 1
ATOM 1030 C CA . LYS A 1 134 ? -14.619 -2.548 18.783 1.00 61.84 134 LYS A CA 1
ATOM 1031 C C . LYS A 1 134 ? -15.735 -1.505 18.734 1.00 61.84 134 LYS A C 1
ATOM 1033 O O . LYS A 1 134 ? -15.478 -0.367 18.321 1.00 61.84 134 LYS A O 1
ATOM 1038 N N . PRO A 1 135 ? -16.957 -1.844 19.185 1.00 55.41 135 PRO A N 1
ATOM 1039 C CA . PRO A 1 135 ? -18.040 -0.874 19.273 1.00 55.41 135 PRO A CA 1
ATOM 1040 C C . PRO A 1 135 ? -17.620 0.306 20.154 1.00 55.41 135 PRO A C 1
ATOM 1042 O O . PRO A 1 135 ? -16.921 0.130 21.154 1.00 55.41 135 PRO A O 1
ATOM 1045 N N . ASN A 1 136 ? -18.035 1.515 19.768 1.00 48.38 136 ASN A N 1
ATOM 1046 C CA . ASN A 1 136 ? -17.831 2.750 20.537 1.00 48.38 136 ASN A CA 1
ATOM 1047 C C . ASN A 1 136 ? -16.363 3.090 20.863 1.00 48.38 136 ASN A C 1
ATOM 1049 O O . ASN A 1 136 ? -16.097 3.899 21.749 1.00 48.38 136 ASN A O 1
ATOM 1053 N N . THR A 1 137 ? -15.395 2.501 20.153 1.00 47.28 137 THR A N 1
ATOM 1054 C CA . THR A 1 137 ? -13.980 2.852 20.314 1.00 47.28 137 THR A CA 1
ATOM 1055 C C . THR A 1 137 ? -13.616 3.991 19.370 1.00 47.28 137 THR A C 1
ATOM 1057 O O . THR A 1 137 ? -13.799 3.889 18.156 1.00 47.28 137 THR A O 1
ATOM 1060 N N . VAL A 1 138 ? -13.092 5.078 19.940 1.00 46.88 138 VAL A N 1
ATOM 1061 C CA . VAL A 1 138 ? -12.530 6.204 19.187 1.00 46.88 138 VAL A CA 1
ATOM 1062 C C . VAL A 1 138 ? -11.157 5.794 18.671 1.00 46.88 138 VAL A C 1
ATOM 1064 O O . VAL A 1 138 ? -10.266 5.472 19.457 1.00 46.88 138 VAL A O 1
ATOM 1067 N N . THR A 1 139 ? -10.974 5.815 17.356 1.00 53.22 139 THR A N 1
ATOM 1068 C CA . THR A 1 139 ? -9.674 5.555 16.730 1.00 53.22 139 THR A CA 1
ATOM 1069 C C . THR A 1 139 ? -9.398 6.575 15.636 1.00 53.22 139 THR A C 1
ATOM 1071 O O . THR A 1 139 ? -10.316 7.213 15.116 1.00 53.22 139 THR A O 1
ATOM 1074 N N . CYS A 1 140 ? -8.128 6.760 15.289 1.00 51.22 140 CYS A N 1
ATOM 1075 C CA . CYS A 1 140 ? -7.760 7.588 14.150 1.00 51.22 140 CYS A CA 1
ATOM 1076 C C . CYS A 1 140 ? -8.294 6.924 12.873 1.00 51.22 140 CYS A C 1
ATOM 1078 O O . CYS A 1 140 ? -7.904 5.800 12.552 1.00 51.22 140 CYS A O 1
ATOM 1080 N N . ARG A 1 141 ? -9.189 7.609 12.154 1.00 54.00 141 ARG A N 1
ATOM 1081 C CA . ARG A 1 141 ? -9.619 7.193 10.812 1.00 54.00 141 ARG A CA 1
ATOM 1082 C C . ARG A 1 141 ? -8.530 7.510 9.791 1.00 54.00 141 ARG A C 1
ATOM 1084 O O . ARG A 1 141 ? -8.281 6.712 8.894 1.00 54.00 141 ARG A O 1
ATOM 1091 N N . ASP A 1 142 ? -7.880 8.657 9.953 1.00 50.66 142 ASP A N 1
ATOM 1092 C CA . ASP A 1 142 ? -6.710 9.087 9.190 1.00 50.66 142 ASP A CA 1
ATOM 1093 C C . ASP A 1 142 ? -5.762 9.914 10.087 1.00 50.66 142 ASP A C 1
ATOM 1095 O O . ASP A 1 142 ? -5.974 10.026 11.295 1.00 50.66 142 ASP A O 1
ATOM 1099 N N . LEU A 1 143 ? -4.688 10.472 9.513 1.00 38.12 143 LEU A N 1
ATOM 1100 C CA . LEU A 1 143 ? -3.676 11.260 10.241 1.00 38.12 143 LEU A CA 1
ATOM 1101 C C . LEU A 1 143 ? -4.229 12.531 10.915 1.00 38.12 143 LEU A C 1
ATOM 1103 O O . LEU A 1 143 ? -3.525 13.144 11.720 1.00 38.12 143 LEU A O 1
ATOM 1107 N N . TYR A 1 144 ? -5.452 12.943 10.584 1.00 39.41 144 TYR A N 1
ATOM 1108 C CA . TYR A 1 144 ? -6.033 14.222 10.979 1.00 39.41 144 TYR A CA 1
ATOM 1109 C C . TYR A 1 144 ? -7.441 14.103 11.572 1.00 39.41 144 TYR A C 1
ATOM 1111 O O . TYR A 1 144 ? -7.927 15.082 12.140 1.00 39.41 144 TYR A O 1
ATOM 1119 N N . THR A 1 145 ? -8.095 12.941 11.472 1.00 44.09 145 THR A N 1
ATOM 1120 C CA . THR A 1 145 ? -9.471 12.741 11.933 1.00 44.09 145 THR A CA 1
ATOM 1121 C C . THR A 1 145 ? -9.632 11.498 12.803 1.00 44.09 145 THR A C 1
ATOM 1123 O O . THR A 1 145 ? -9.090 10.423 12.533 1.00 44.09 145 THR A O 1
ATOM 1126 N N . TYR A 1 146 ? -10.428 11.644 13.862 1.00 50.66 146 TYR A N 1
ATOM 1127 C CA . TYR A 1 146 ? -10.935 10.519 14.636 1.00 50.66 146 TYR A CA 1
ATOM 1128 C C . TYR A 1 146 ? -12.242 10.036 14.009 1.00 50.66 146 TYR A C 1
ATOM 1130 O O . TYR A 1 146 ? -13.073 10.841 13.588 1.00 50.66 146 TYR A O 1
ATOM 1138 N N . GLY A 1 147 ? -12.424 8.725 13.944 1.00 54.91 147 GLY A N 1
ATOM 1139 C CA . GLY A 1 147 ? -13.675 8.097 13.552 1.00 54.91 147 GLY A CA 1
ATOM 1140 C C . GLY A 1 147 ? -14.152 7.147 14.638 1.00 54.91 147 GLY A C 1
ATOM 1141 O O . GLY A 1 147 ? -13.361 6.632 15.433 1.00 54.91 147 GLY A O 1
ATOM 1142 N N . LEU A 1 148 ? -15.459 6.918 14.668 1.00 59.12 148 LEU A N 1
ATOM 1143 C CA . LEU A 1 148 ? -16.083 5.990 15.602 1.00 59.12 148 LEU A CA 1
ATOM 1144 C C . LEU A 1 148 ? -16.585 4.771 14.873 1.00 59.12 148 LEU A C 1
ATOM 1146 O O . LEU A 1 148 ? -17.149 4.876 13.782 1.00 59.12 148 LEU A O 1
ATOM 1150 N N . CYS A 1 149 ? -16.413 3.624 15.516 1.00 65.81 149 CYS A N 1
ATOM 1151 C CA . CYS A 1 149 ? -16.916 2.391 14.966 1.00 65.81 149 CYS A CA 1
ATOM 1152 C C . CYS A 1 149 ? -18.435 2.297 15.086 1.00 65.81 149 CYS A C 1
ATOM 1154 O O . CYS A 1 149 ? -18.963 2.027 16.167 1.00 65.81 149 CYS A O 1
ATOM 1156 N N . GLY A 1 150 ? -19.134 2.515 13.970 1.00 68.69 150 GLY A N 1
ATOM 1157 C CA . GLY A 1 150 ? -20.588 2.431 13.897 1.00 68.69 150 GLY A CA 1
ATOM 1158 C C . GLY A 1 150 ? -21.075 0.985 13.877 1.00 68.69 150 GLY A C 1
ATOM 1159 O O . GLY A 1 150 ? -21.475 0.501 12.824 1.00 68.69 150 GLY A O 1
ATOM 1160 N N . VAL A 1 151 ? -21.044 0.299 15.021 1.00 77.88 151 VAL A N 1
ATOM 1161 C CA . VAL A 1 151 ? -21.600 -1.055 15.191 1.00 77.88 151 VAL A CA 1
ATOM 1162 C C . VAL A 1 151 ? -22.970 -0.968 15.849 1.00 77.88 151 VAL A C 1
ATOM 1164 O O . VAL A 1 151 ? -23.160 -0.235 16.817 1.00 77.88 151 VAL A O 1
ATOM 1167 N N . THR A 1 152 ? -23.928 -1.737 15.350 1.00 82.06 152 THR A N 1
ATOM 1168 C CA . THR A 1 152 ? -25.262 -1.869 15.930 1.00 82.06 152 THR A CA 1
ATOM 1169 C C . THR A 1 152 ? -25.690 -3.334 15.974 1.00 82.06 152 THR A C 1
ATOM 1171 O O . THR A 1 152 ? -25.197 -4.162 15.205 1.00 82.06 152 THR A O 1
ATOM 1174 N N . GLU A 1 153 ? -26.604 -3.657 16.886 1.00 87.25 153 GLU A N 1
ATOM 1175 C CA . GLU A 1 153 ? -27.220 -4.979 16.986 1.00 87.25 153 GLU A CA 1
ATOM 1176 C C . GLU A 1 153 ? -28.573 -4.972 16.262 1.00 87.25 153 GLU A C 1
ATOM 1178 O O . GLU A 1 153 ? -29.491 -4.232 16.618 1.00 87.25 153 GLU A O 1
ATOM 1183 N N . PHE A 1 154 ? -28.717 -5.817 15.244 1.00 86.62 154 PHE A N 1
ATOM 1184 C CA . PHE A 1 154 ? -29.943 -5.953 14.465 1.00 86.62 154 PHE A CA 1
ATOM 1185 C C . PHE A 1 154 ? -30.968 -6.856 15.170 1.00 86.62 154 PHE A C 1
ATOM 1187 O O . PHE A 1 154 ? -30.595 -7.777 15.899 1.00 86.62 154 PHE A O 1
ATOM 1194 N N . PRO A 1 155 ? -32.283 -6.662 14.957 1.00 90.56 155 PRO A N 1
ATOM 1195 C CA . PRO A 1 155 ? -33.317 -7.510 15.564 1.00 90.56 155 PRO A CA 1
ATOM 1196 C C . PRO A 1 155 ? -33.216 -8.989 15.170 1.00 90.56 155 PRO A C 1
ATOM 1198 O O . PRO A 1 155 ? -33.548 -9.865 15.962 1.00 90.56 155 PRO A O 1
ATOM 1201 N N . LEU A 1 156 ? -32.735 -9.263 13.955 1.00 93.75 156 LEU A N 1
ATOM 1202 C CA . LEU A 1 156 ? -32.532 -10.602 13.410 1.00 93.75 156 LEU A CA 1
ATOM 1203 C C . LEU A 1 156 ? -31.057 -10.805 13.042 1.00 93.75 156 LEU A C 1
ATOM 1205 O O . LEU A 1 156 ? -30.374 -9.818 12.759 1.00 93.75 156 LEU A O 1
ATOM 1209 N N . PRO A 1 157 ? -30.563 -12.058 13.029 1.00 94.88 157 PRO A N 1
ATOM 1210 C CA . PRO A 1 157 ? -29.235 -12.363 12.513 1.00 94.88 157 PRO A CA 1
ATOM 1211 C C . PRO A 1 157 ? -29.065 -11.849 11.082 1.00 94.88 157 PRO A C 1
ATOM 1213 O O . PRO A 1 157 ? -29.969 -11.990 10.254 1.00 94.88 157 PRO A O 1
ATOM 1216 N N . LEU A 1 158 ? -27.906 -11.263 10.802 1.00 90.25 158 LEU A N 1
ATOM 1217 C CA . LEU A 1 158 ? -27.542 -10.816 9.465 1.00 90.25 158 LEU A CA 1
ATOM 1218 C C . LEU A 1 158 ? -27.343 -12.021 8.533 1.00 90.25 158 LEU A C 1
ATOM 1220 O O . LEU A 1 158 ? -27.046 -13.122 9.009 1.00 90.25 158 LEU A O 1
ATOM 1224 N N . PRO A 1 159 ? -27.486 -11.854 7.206 1.00 92.81 159 PRO A N 1
ATOM 1225 C CA . PRO A 1 159 ? -27.078 -12.878 6.250 1.00 92.81 159 PRO A CA 1
ATOM 1226 C C . PRO A 1 159 ? -25.626 -13.311 6.501 1.00 92.81 159 PRO A C 1
ATOM 1228 O O . PRO A 1 159 ? -24.808 -12.459 6.838 1.00 92.81 159 PRO A O 1
ATOM 1231 N N . PRO A 1 160 ? -25.252 -14.589 6.299 1.00 86.81 160 PRO A N 1
ATOM 1232 C CA . PRO A 1 160 ? -23.875 -15.038 6.525 1.00 86.81 160 PRO A CA 1
ATOM 1233 C C . PRO A 1 160 ? -22.808 -14.237 5.761 1.00 86.81 160 PRO A C 1
ATOM 1235 O O . PRO A 1 160 ? -21.681 -14.136 6.227 1.00 86.81 160 PRO A O 1
ATOM 1238 N N . ALA A 1 161 ? -23.161 -13.658 4.607 1.00 80.88 161 ALA A N 1
ATOM 1239 C CA . ALA A 1 161 ? -22.275 -12.790 3.829 1.00 80.88 161 ALA A CA 1
ATOM 1240 C C . ALA A 1 161 ? -21.972 -11.439 4.514 1.00 80.88 161 ALA A C 1
ATOM 1242 O O . ALA A 1 161 ? -20.931 -10.850 4.236 1.00 80.88 161 ALA A O 1
ATOM 1243 N N . ASP A 1 162 ? -22.836 -11.012 5.438 1.00 84.56 162 ASP A N 1
ATOM 1244 C CA . ASP A 1 162 ? -22.795 -9.718 6.129 1.00 84.56 162 ASP A CA 1
ATOM 1245 C C . ASP A 1 162 ? -22.495 -9.878 7.639 1.00 84.56 162 ASP A C 1
ATOM 1247 O O . ASP A 1 162 ? -22.640 -8.938 8.422 1.00 84.56 162 ASP A O 1
ATOM 1251 N N . GLN A 1 163 ? -22.112 -11.082 8.085 1.00 86.38 163 GLN A N 1
ATOM 1252 C CA . GLN A 1 163 ? -21.705 -11.356 9.467 1.00 86.38 163 GLN A CA 1
ATOM 1253 C C . GLN A 1 163 ? -20.196 -11.135 9.621 1.00 86.38 163 GLN A C 1
ATOM 1255 O O . GLN A 1 163 ? -19.389 -12.017 9.333 1.00 86.38 163 GLN A O 1
ATOM 1260 N N . PHE A 1 164 ? -19.813 -9.946 10.089 1.00 80.44 164 PHE A N 1
ATOM 1261 C CA . PHE A 1 164 ? -18.402 -9.550 10.238 1.00 80.44 164 PHE A CA 1
ATOM 1262 C C . PHE A 1 164 ? -17.816 -9.801 11.633 1.00 80.44 164 PHE A C 1
ATOM 1264 O O . PHE A 1 164 ? -16.620 -9.602 11.830 1.00 80.44 164 PHE A O 1
ATOM 1271 N N . PHE A 1 165 ? -18.640 -10.225 12.591 1.00 80.25 165 PHE A N 1
ATOM 1272 C CA . PHE A 1 165 ? -18.248 -10.487 13.974 1.00 80.25 165 PHE A CA 1
ATOM 1273 C C . PHE A 1 165 ? -18.311 -11.988 14.257 1.00 80.25 165 PHE A C 1
ATOM 1275 O O . PHE A 1 165 ? -19.275 -12.639 13.855 1.00 80.25 165 PHE A O 1
ATOM 1282 N N . GLY A 1 166 ? -17.313 -12.537 14.952 1.00 77.00 166 GLY A N 1
ATOM 1283 C CA . GLY A 1 166 ? -17.321 -13.921 15.426 1.00 77.00 166 GLY A CA 1
ATOM 1284 C C . GLY A 1 166 ? -17.782 -14.058 16.886 1.00 77.00 166 GLY A C 1
ATOM 1285 O O . GLY A 1 166 ? -18.083 -13.057 17.542 1.00 77.00 166 GLY A O 1
ATOM 1286 N N . PRO A 1 167 ? -17.838 -15.293 17.426 1.00 76.75 167 PRO A N 1
ATOM 1287 C CA . PRO A 1 167 ? -18.270 -15.583 18.801 1.00 76.75 167 PRO A CA 1
ATOM 1288 C C . PRO A 1 167 ? -17.560 -14.779 19.898 1.00 76.75 167 PRO A C 1
ATOM 1290 O O . PRO A 1 167 ? -18.123 -14.558 20.971 1.00 76.75 167 PRO A O 1
ATOM 1293 N N . GLU A 1 168 ? -16.343 -14.319 19.629 1.00 67.06 168 GLU A N 1
ATOM 1294 C CA . GLU A 1 168 ? -15.563 -13.413 20.470 1.00 67.06 168 GLU A CA 1
ATOM 1295 C C . GLU A 1 168 ? -16.261 -12.071 20.751 1.00 67.06 168 GLU A C 1
ATOM 1297 O O . GLU A 1 168 ? -16.008 -11.465 21.791 1.00 67.06 168 GLU A O 1
ATOM 1302 N N . ALA A 1 169 ? -17.180 -11.635 19.883 1.00 68.69 169 ALA A N 1
ATOM 1303 C CA . ALA A 1 169 ? -17.981 -10.423 20.059 1.00 68.69 169 ALA A CA 1
ATOM 1304 C C . ALA A 1 169 ? -19.217 -10.624 20.965 1.00 68.69 169 ALA A C 1
ATOM 1306 O O . ALA A 1 169 ? -20.009 -9.701 21.156 1.00 68.69 169 ALA A O 1
ATOM 1307 N N . GLY A 1 170 ? -19.391 -11.820 21.541 1.00 78.38 170 GLY A N 1
ATOM 1308 C CA . GLY A 1 170 ? -20.479 -12.159 22.460 1.00 78.38 170 GLY A CA 1
ATOM 1309 C C . GLY A 1 170 ? -21.596 -12.982 21.815 1.00 78.38 170 GLY A C 1
ATOM 1310 O O . GLY A 1 170 ? -21.614 -13.218 20.614 1.00 78.38 170 GLY A O 1
ATOM 1311 N N . ALA A 1 171 ? -22.564 -13.432 22.621 1.00 84.62 171 ALA A N 1
ATOM 1312 C CA . ALA A 1 171 ? -23.588 -14.403 22.204 1.00 84.62 171 ALA A CA 1
ATOM 1313 C C . ALA A 1 171 ? -24.465 -13.954 21.015 1.00 84.62 171 ALA A C 1
ATOM 1315 O O . ALA A 1 171 ? -25.016 -14.795 20.308 1.00 84.62 171 ALA A O 1
ATOM 1316 N N . ASN A 1 172 ? -24.565 -12.644 20.775 1.00 87.19 172 ASN A N 1
ATOM 1317 C CA . ASN A 1 172 ? -25.343 -12.054 19.686 1.00 87.19 172 ASN A CA 1
ATOM 1318 C C . ASN A 1 172 ? -24.491 -11.690 18.458 1.00 87.19 172 ASN A C 1
ATOM 1320 O O . ASN A 1 172 ? -24.969 -10.933 17.620 1.00 87.19 172 ASN A O 1
ATOM 1324 N N . TYR A 1 173 ? -23.263 -12.205 18.316 1.00 84.62 173 TYR A N 1
ATOM 1325 C CA . TYR A 1 173 ? -22.334 -11.818 17.241 1.00 84.62 173 TYR A CA 1
ATOM 1326 C C . TYR A 1 173 ? -22.948 -11.845 15.833 1.00 84.62 173 TYR A C 1
ATOM 1328 O O . TYR A 1 173 ? -22.736 -10.928 15.048 1.00 84.62 173 TYR A O 1
ATOM 1336 N N . ALA A 1 174 ? -23.800 -12.831 15.537 1.00 90.25 174 ALA A N 1
ATOM 1337 C CA . ALA A 1 174 ? -24.471 -12.963 14.242 1.00 90.25 174 ALA A CA 1
ATOM 1338 C C . ALA A 1 174 ? -25.477 -11.832 13.943 1.00 90.25 174 ALA A C 1
ATOM 1340 O O . ALA A 1 174 ? -25.954 -11.702 12.818 1.00 90.25 174 ALA A O 1
ATOM 1341 N N . ARG A 1 175 ? -25.842 -11.036 14.953 1.00 91.38 175 ARG A N 1
ATOM 1342 C CA . ARG A 1 175 ? -26.733 -9.872 14.863 1.00 91.38 175 ARG A CA 1
ATOM 1343 C C . ARG A 1 175 ? -25.956 -8.557 14.836 1.00 91.38 175 ARG A C 1
ATOM 1345 O O . ARG A 1 175 ? -26.578 -7.515 14.666 1.00 91.38 175 ARG A O 1
ATOM 1352 N N . LEU A 1 176 ? -24.639 -8.576 15.024 1.00 86.31 176 LEU A N 1
ATOM 1353 C CA . LEU A 1 176 ? -23.818 -7.371 15.021 1.00 86.31 176 LEU A CA 1
ATOM 1354 C C . LEU A 1 176 ? -23.4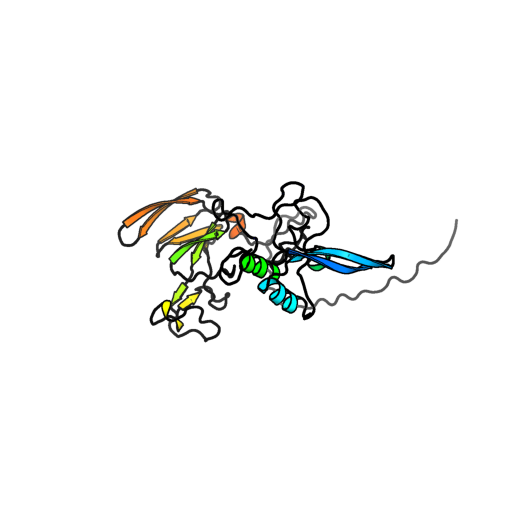02 -7.015 13.596 1.00 86.31 176 LEU A C 1
ATOM 1356 O O . LEU A 1 176 ? -22.983 -7.876 12.826 1.00 86.31 176 LEU A O 1
ATOM 1360 N N . GLY A 1 177 ? -23.494 -5.733 13.257 1.00 84.75 177 GLY A N 1
ATOM 1361 C CA . GLY A 1 177 ? -23.058 -5.209 11.967 1.00 84.75 177 GLY A CA 1
ATOM 1362 C C . GLY A 1 177 ? -22.900 -3.697 11.979 1.00 84.75 177 GLY A C 1
ATOM 1363 O O . GLY A 1 177 ? -23.258 -3.016 12.937 1.00 84.75 177 GLY A O 1
ATOM 1364 N N . GLY A 1 178 ? -22.379 -3.167 10.883 1.00 81.94 178 GLY A N 1
ATOM 1365 C CA . GLY A 1 178 ? -22.322 -1.743 10.597 1.00 81.94 178 GLY A CA 1
ATOM 1366 C C . GLY A 1 178 ? -23.710 -1.104 10.573 1.00 81.94 178 GLY A C 1
ATOM 1367 O O . GLY A 1 178 ? -24.665 -1.666 10.027 1.00 81.94 178 GLY A O 1
ATOM 1368 N N . ASN A 1 179 ? -23.822 0.092 11.145 1.00 73.88 179 ASN A N 1
ATOM 1369 C CA . ASN A 1 179 ? -25.058 0.877 11.160 1.00 73.88 179 ASN A CA 1
ATOM 1370 C C . ASN A 1 179 ? -25.443 1.449 9.779 1.00 73.88 179 ASN A C 1
ATOM 1372 O O . ASN A 1 179 ? -26.612 1.760 9.555 1.00 73.88 179 ASN A O 1
ATOM 1376 N N . ASP A 1 180 ? -24.493 1.545 8.848 1.00 70.06 180 ASP A N 1
ATOM 1377 C CA . ASP A 1 180 ? -24.695 2.049 7.489 1.00 70.06 180 ASP A CA 1
ATOM 1378 C C . ASP A 1 180 ? -25.234 0.943 6.551 1.00 70.06 180 ASP A C 1
ATOM 1380 O O . ASP A 1 180 ? -24.528 -0.031 6.261 1.00 70.06 180 ASP A O 1
ATOM 1384 N N . PRO A 1 181 ? -26.486 1.048 6.063 1.00 67.88 181 PRO A N 1
ATOM 1385 C CA . PRO A 1 181 ? -27.067 0.046 5.177 1.00 67.88 181 PRO A CA 1
ATOM 1386 C C . PRO A 1 181 ? -26.438 0.022 3.779 1.00 67.88 181 PRO A C 1
ATOM 1388 O O . PRO A 1 181 ? -26.595 -0.985 3.099 1.00 67.88 181 PRO A O 1
ATOM 1391 N N . PHE A 1 182 ? -25.733 1.073 3.351 1.00 67.00 182 PHE A N 1
ATOM 1392 C CA . PHE A 1 182 ? -25.100 1.140 2.026 1.00 67.00 182 PHE A CA 1
ATOM 1393 C C . PHE A 1 182 ? -23.712 0.503 1.986 1.00 67.00 182 PHE A C 1
ATOM 1395 O O . PHE A 1 182 ? -23.103 0.410 0.924 1.00 67.00 182 PHE A O 1
ATOM 1402 N N . LYS A 1 183 ? -23.201 0.082 3.144 1.00 71.31 183 LYS A N 1
ATOM 1403 C CA . LYS A 1 183 ? -21.906 -0.588 3.276 1.00 71.31 183 LYS A CA 1
ATOM 1404 C C . LYS A 1 183 ? -22.060 -2.079 3.531 1.00 71.31 183 LYS A C 1
ATOM 1406 O O . LYS A 1 183 ? -21.186 -2.660 4.159 1.00 71.31 183 LYS A O 1
ATOM 1411 N N . ASP A 1 184 ? -23.182 -2.675 3.135 1.00 82.31 184 ASP A N 1
ATOM 1412 C CA . ASP A 1 184 ? -23.467 -4.103 3.331 1.00 82.31 184 ASP A CA 1
ATOM 1413 C C . ASP A 1 184 ? -23.218 -4.554 4.777 1.00 82.31 184 ASP A C 1
ATOM 1415 O O . ASP A 1 184 ? -22.620 -5.587 5.040 1.00 82.31 184 ASP A O 1
ATOM 1419 N N . LYS A 1 185 ? -23.603 -3.707 5.742 1.00 83.00 185 LYS A N 1
ATOM 1420 C CA . LYS A 1 185 ? -23.373 -3.922 7.182 1.00 83.00 185 LYS A CA 1
ATOM 1421 C C . LYS A 1 185 ? -21.900 -4.094 7.568 1.00 83.00 185 LYS A C 1
ATOM 1423 O O . LYS A 1 185 ? -21.619 -4.546 8.675 1.00 83.00 185 LYS A O 1
ATOM 1428 N N . CYS A 1 186 ? -20.953 -3.679 6.731 1.00 78.06 186 CYS A N 1
ATOM 1429 C CA . CYS A 1 186 ? -19.551 -3.574 7.112 1.00 78.06 186 CYS A CA 1
ATOM 1430 C C . CYS A 1 186 ? -19.414 -2.512 8.218 1.00 78.06 186 CYS A C 1
ATOM 1432 O O . CYS A 1 186 ? -19.796 -1.353 8.004 1.00 78.06 186 CYS A O 1
ATOM 1434 N N . PRO A 1 187 ? -18.870 -2.859 9.398 1.00 75.69 187 PRO A N 1
ATOM 1435 C CA . PRO A 1 187 ? -18.646 -1.891 10.460 1.00 75.69 187 PRO A CA 1
ATOM 1436 C C . PRO A 1 187 ? -17.513 -0.955 10.041 1.00 75.69 187 PRO A C 1
ATOM 1438 O O . PRO A 1 187 ? -16.388 -1.396 9.822 1.00 75.69 187 PRO A O 1
ATOM 1441 N N . THR A 1 188 ? -17.818 0.334 9.876 1.00 72.38 188 THR A N 1
ATOM 1442 C CA . THR A 1 188 ? -16.831 1.327 9.439 1.00 72.38 188 THR A CA 1
ATOM 1443 C C . THR A 1 188 ? -16.764 2.534 10.350 1.00 72.38 188 THR A C 1
ATOM 1445 O O . THR A 1 188 ? -17.718 2.854 11.059 1.00 72.38 188 THR A O 1
ATOM 1448 N N . LEU A 1 189 ? -15.618 3.213 10.312 1.00 67.31 189 LEU A N 1
ATOM 1449 C CA . LEU A 1 189 ? -15.433 4.492 10.983 1.00 67.31 189 LEU A CA 1
ATOM 1450 C C . LEU A 1 189 ? -16.256 5.586 10.281 1.00 67.31 189 LEU A C 1
ATOM 1452 O O . LEU A 1 189 ? -16.067 5.821 9.085 1.00 67.31 189 LEU A O 1
ATOM 1456 N N . GLY A 1 190 ? -17.158 6.252 11.011 1.00 62.34 190 GLY A N 1
ATOM 1457 C CA . GLY A 1 190 ? -18.061 7.280 10.466 1.00 62.34 190 GLY A CA 1
ATOM 1458 C C . GLY A 1 190 ? -18.147 8.576 11.288 1.00 62.34 190 GLY A C 1
ATOM 1459 O O . GLY A 1 190 ? -17.715 8.620 12.438 1.00 62.34 190 GLY A O 1
ATOM 1460 N N . TYR A 1 191 ? -18.724 9.615 10.669 1.00 60.38 191 TYR A N 1
ATOM 1461 C CA . TYR A 1 191 ? -19.205 10.880 11.256 1.00 60.38 191 TYR A CA 1
ATOM 1462 C C . TYR A 1 191 ? -20.548 11.253 10.601 1.00 60.38 191 TYR A C 1
ATOM 1464 O O . TYR A 1 191 ? -20.830 10.787 9.494 1.00 60.38 191 TYR A O 1
ATOM 1472 N N . THR A 1 192 ? -21.366 12.097 11.242 1.00 57.25 192 THR A N 1
ATOM 1473 C CA . THR A 1 192 ? -22.663 12.532 10.680 1.00 57.25 192 THR A CA 1
ATOM 1474 C C . THR A 1 192 ? -22.637 14.023 10.347 1.00 57.25 192 THR A C 1
ATOM 1476 O O . THR A 1 192 ? -22.279 14.838 11.189 1.00 57.25 192 THR A O 1
ATOM 1479 N N . CYS A 1 193 ? -23.036 14.396 9.129 1.00 58.50 193 CYS A N 1
ATOM 1480 C CA . CYS A 1 193 ? -23.193 15.795 8.720 1.00 58.50 193 CYS A CA 1
ATOM 1481 C C . CYS A 1 193 ? -24.623 16.289 8.985 1.00 58.50 193 CYS A C 1
ATOM 1483 O O . CYS A 1 193 ? -25.586 15.635 8.579 1.00 58.50 193 CYS A O 1
ATOM 1485 N N . LYS A 1 194 ? -24.777 17.462 9.608 1.00 65.25 194 LYS A N 1
ATOM 1486 C CA . LYS A 1 194 ? -26.073 18.138 9.795 1.00 65.25 194 LYS A CA 1
ATOM 1487 C C . LYS A 1 194 ? -26.408 19.073 8.629 1.00 65.25 194 LYS A C 1
ATOM 1489 O O . LYS A 1 194 ? -25.524 19.624 7.970 1.00 65.25 194 LYS A O 1
ATOM 1494 N N . SER A 1 195 ? -27.706 19.320 8.419 1.00 50.94 195 SER A N 1
ATOM 1495 C CA . SER A 1 195 ? -28.196 20.363 7.507 1.00 50.94 195 SER A CA 1
ATOM 1496 C C . SER A 1 195 ? -27.694 21.736 7.973 1.00 50.94 195 SER A C 1
ATOM 1498 O O . SER A 1 195 ? -28.158 22.245 8.990 1.00 50.94 195 SER A O 1
ATOM 1500 N N . GLY A 1 196 ? -26.723 22.303 7.255 1.00 60.53 196 GLY A N 1
ATOM 1501 C CA . GLY A 1 196 ? -25.989 23.512 7.661 1.00 60.53 196 GLY A CA 1
ATOM 1502 C C . GLY A 1 196 ? -24.467 23.374 7.541 1.00 60.53 196 GLY A C 1
ATOM 1503 O O . GLY A 1 196 ? -23.767 24.382 7.454 1.00 60.53 196 GLY A O 1
ATOM 1504 N N . GLY A 1 197 ? -23.967 22.138 7.428 1.00 64.25 197 GLY A N 1
ATOM 1505 C CA . GLY A 1 197 ? -22.537 21.855 7.307 1.00 64.25 197 GLY A CA 1
ATOM 1506 C C . GLY A 1 197 ? -21.822 21.749 8.651 1.00 64.25 197 GLY A C 1
ATOM 1507 O O . GLY A 1 197 ? -20.621 21.970 8.693 1.00 64.25 197 GLY A O 1
ATOM 1508 N N . ASP A 1 198 ? -22.539 21.428 9.727 1.00 74.81 198 ASP A N 1
ATOM 1509 C CA . ASP A 1 198 ? -21.931 21.040 11.002 1.00 74.81 198 ASP A CA 1
ATOM 1510 C C . ASP A 1 198 ? -21.652 19.531 11.012 1.00 74.81 198 ASP A C 1
ATOM 1512 O O . ASP A 1 198 ? -22.336 18.756 10.333 1.00 74.81 198 ASP A O 1
ATOM 1516 N N . ILE A 1 199 ? -20.667 19.107 11.803 1.00 68.88 199 ILE A N 1
ATOM 1517 C CA . ILE A 1 199 ? -20.290 17.701 11.977 1.00 68.88 199 ILE A CA 1
ATOM 1518 C C . ILE A 1 199 ? -20.638 17.264 13.391 1.00 68.88 199 ILE A C 1
ATOM 1520 O O . ILE A 1 199 ? -20.121 17.811 14.360 1.00 68.88 199 ILE A O 1
ATOM 1524 N N . ASP A 1 200 ? -21.460 16.232 13.508 1.00 67.12 200 ASP A N 1
ATOM 1525 C CA . ASP A 1 200 ? -21.699 15.549 14.769 1.00 67.12 200 ASP A CA 1
ATOM 1526 C C . ASP A 1 200 ? -20.697 14.412 14.967 1.00 67.12 200 ASP A C 1
ATOM 1528 O O . ASP A 1 200 ? -20.544 13.520 14.124 1.00 67.12 200 ASP A O 1
ATOM 1532 N N . ILE A 1 201 ? -20.052 14.449 16.127 1.00 63.62 201 ILE A N 1
ATOM 1533 C CA . ILE A 1 201 ? -19.182 13.412 16.667 1.00 63.62 201 ILE A CA 1
ATOM 1534 C C . ILE A 1 201 ? -19.930 12.803 17.854 1.00 63.62 201 ILE A C 1
ATOM 1536 O O . ILE A 1 201 ? -20.163 13.484 18.848 1.00 63.62 201 ILE A O 1
ATOM 1540 N N . ASP A 1 202 ? -20.352 11.545 17.750 1.00 55.97 202 ASP A N 1
ATOM 1541 C CA . ASP A 1 202 ? -21.090 10.861 18.820 1.00 55.97 202 ASP A CA 1
ATOM 1542 C C . ASP A 1 202 ? -20.145 10.070 19.732 1.00 55.97 202 ASP A C 1
ATOM 1544 O O . ASP A 1 202 ? -19.282 9.333 19.275 1.00 55.97 202 ASP A O 1
ATOM 1548 N N . PHE A 1 203 ? -20.301 10.196 21.038 1.00 52.69 203 PHE A N 1
ATOM 1549 C CA . PHE A 1 203 ? -19.467 9.553 22.033 1.00 52.69 203 PHE A CA 1
ATOM 1550 C C . PHE A 1 203 ? -20.345 8.875 23.078 1.00 52.69 203 PHE A C 1
ATOM 1552 O O . PHE A 1 203 ? -20.919 9.531 23.942 1.00 52.69 203 PHE A O 1
ATOM 1559 N N . SER A 1 204 ? -20.451 7.545 23.032 1.00 48.34 204 SER A N 1
ATOM 1560 C CA . SER A 1 204 ? -21.207 6.778 24.035 1.00 48.34 204 SER A CA 1
ATOM 1561 C C . SER A 1 204 ? -22.653 7.289 24.245 1.00 48.34 204 SER A C 1
ATOM 1563 O O . SER A 1 204 ? -23.153 7.305 25.372 1.00 48.34 204 SER A O 1
ATOM 1565 N N . GLY A 1 205 ? -23.315 7.748 23.172 1.00 53.34 205 GLY A N 1
ATOM 1566 C CA . GLY A 1 205 ? -24.660 8.340 23.204 1.00 53.34 205 GLY A CA 1
ATOM 1567 C C . GLY A 1 205 ? -24.703 9.838 23.541 1.00 53.34 205 GLY A C 1
ATOM 1568 O O . GLY A 1 205 ? -25.789 10.403 23.677 1.00 53.34 205 GLY A O 1
ATOM 1569 N N . GLN A 1 206 ? -23.546 10.488 23.690 1.00 60.03 206 GLN A N 1
ATOM 1570 C CA . GLN A 1 206 ? -23.394 11.931 23.865 1.00 60.03 206 GLN A CA 1
ATOM 1571 C C . GLN A 1 206 ? -22.834 12.548 22.583 1.00 60.03 206 GLN A C 1
ATOM 1573 O O . GLN A 1 206 ? -21.706 12.274 22.184 1.00 60.03 206 GLN A O 1
ATOM 1578 N N . THR A 1 207 ? -23.593 13.434 21.948 1.00 67.50 207 THR A N 1
ATOM 1579 C CA . THR A 1 207 ? -23.170 14.075 20.699 1.00 67.50 207 THR A CA 1
ATOM 1580 C C . THR A 1 207 ? -22.440 15.391 20.947 1.00 67.50 207 THR A C 1
ATOM 1582 O O . THR A 1 207 ? -22.935 16.273 21.649 1.00 67.50 207 THR A O 1
ATOM 1585 N N . VAL A 1 208 ? -21.294 15.560 20.292 1.00 74.06 208 VAL A N 1
ATOM 1586 C CA . VAL A 1 208 ? -20.560 16.819 20.190 1.00 74.06 208 VAL A CA 1
ATOM 1587 C C . VAL A 1 208 ? -20.625 17.325 18.760 1.00 74.06 208 VAL A C 1
ATOM 1589 O O . VAL A 1 208 ? -20.125 16.696 17.835 1.00 74.06 208 VAL A O 1
ATOM 1592 N N . THR A 1 209 ? -21.215 18.500 18.585 1.00 80.88 209 THR A N 1
ATOM 1593 C CA . THR A 1 209 ? -21.312 19.153 17.278 1.00 80.88 209 THR A CA 1
ATOM 1594 C C . THR A 1 209 ? -20.121 20.077 17.058 1.00 80.88 209 THR A C 1
ATOM 1596 O O . THR A 1 209 ? -19.994 21.078 17.759 1.00 80.88 209 THR A O 1
ATOM 1599 N N . CYS A 1 210 ? -19.275 19.779 16.080 1.00 78.44 210 CYS A N 1
ATOM 1600 C CA . CYS A 1 210 ? -18.322 20.716 15.493 1.00 78.44 210 CYS A CA 1
ATOM 1601 C C . CYS A 1 210 ? -19.053 21.616 14.490 1.00 78.44 210 CYS A C 1
ATOM 1603 O O . CYS A 1 210 ? -19.544 21.138 13.466 1.00 78.44 210 CYS A O 1
ATOM 1605 N N . ALA A 1 211 ? -19.136 22.911 14.781 1.00 81.50 211 ALA A N 1
ATOM 1606 C CA . ALA A 1 211 ? -19.744 23.883 13.887 1.00 81.50 211 ALA A CA 1
ATOM 1607 C C . ALA A 1 211 ? -18.912 24.050 12.608 1.00 81.50 211 ALA A C 1
ATOM 1609 O O . ALA A 1 211 ? -17.688 23.878 12.608 1.00 81.50 211 ALA A O 1
ATOM 1610 N N . ARG A 1 212 ? -19.558 24.432 11.508 1.00 76.38 212 ARG A N 1
ATOM 1611 C CA . ARG A 1 212 ? -18.872 24.718 10.243 1.00 76.38 212 ARG A CA 1
ATOM 1612 C C . ARG A 1 212 ? -17.739 25.739 10.434 1.00 76.38 212 ARG A C 1
ATOM 1614 O O . ARG A 1 212 ? -17.978 26.887 10.798 1.00 76.38 212 ARG A O 1
ATOM 1621 N N . GLY A 1 213 ? -16.503 25.329 10.137 1.00 73.75 213 GLY A N 1
ATOM 1622 C CA . GLY A 1 213 ? -15.301 26.165 10.282 1.00 73.75 213 GLY A CA 1
ATOM 1623 C C . GLY A 1 213 ? -14.691 26.196 11.692 1.00 73.75 213 GLY A C 1
ATOM 1624 O O . GLY A 1 213 ? -13.659 26.841 11.885 1.00 73.75 213 GLY A O 1
ATOM 1625 N N . GLU A 1 214 ? -15.280 25.492 12.664 1.00 78.19 214 GLU A N 1
ATOM 1626 C CA . GLU A 1 214 ? -14.678 25.260 13.980 1.00 78.19 214 GLU A CA 1
ATOM 1627 C C . GLU A 1 214 ? -13.430 24.382 13.805 1.00 78.19 214 GLU A C 1
ATOM 1629 O O . GLU A 1 214 ? -13.476 23.364 13.117 1.00 78.19 214 GLU A O 1
ATOM 1634 N N . ARG A 1 215 ? -12.294 24.797 14.382 1.00 74.94 215 ARG A N 1
ATOM 1635 C CA . ARG A 1 215 ? -11.020 24.059 14.281 1.00 74.94 215 ARG A CA 1
ATOM 1636 C C . ARG A 1 215 ? -10.692 23.267 15.528 1.00 74.94 215 ARG A C 1
ATOM 1638 O O . ARG A 1 215 ? -10.184 22.162 15.417 1.00 74.94 215 ARG A O 1
ATOM 1645 N N . ASP A 1 216 ? -10.986 23.811 16.698 1.00 79.81 216 ASP A N 1
ATOM 1646 C CA . ASP A 1 216 ? -10.743 23.154 17.973 1.00 79.81 216 ASP A CA 1
ATOM 1647 C C . ASP A 1 216 ? -11.958 23.390 18.875 1.00 79.81 216 ASP A C 1
ATOM 1649 O O . ASP A 1 216 ? -12.503 24.495 18.914 1.00 79.81 216 ASP A O 1
ATOM 1653 N N . LYS A 1 217 ? -12.385 22.346 19.582 1.00 79.75 217 LYS A N 1
ATOM 1654 C CA . LYS A 1 217 ? -13.562 22.343 20.445 1.00 79.75 217 LYS A CA 1
ATOM 1655 C C . LYS A 1 217 ? -13.283 21.570 21.720 1.00 79.75 217 LYS A C 1
ATOM 1657 O O . LYS A 1 217 ? -12.885 20.410 21.672 1.00 79.75 217 LYS A O 1
ATOM 1662 N N . THR A 1 218 ? -13.540 22.180 22.867 1.00 81.88 218 THR A N 1
ATOM 1663 C CA . THR A 1 218 ? -13.497 21.468 24.145 1.00 81.88 218 THR A CA 1
ATOM 1664 C C . THR A 1 218 ? -14.829 20.771 24.386 1.00 81.88 218 THR A C 1
ATOM 1666 O O . THR A 1 218 ? -15.889 21.396 24.311 1.00 81.88 218 THR A O 1
ATOM 1669 N N . ALA A 1 219 ? -14.781 19.477 24.677 1.00 76.25 219 ALA A N 1
ATOM 1670 C CA . ALA A 1 219 ? -15.948 18.658 24.951 1.00 76.25 219 ALA A CA 1
ATOM 1671 C C . ALA A 1 219 ? -15.810 17.934 26.285 1.00 76.25 219 ALA A C 1
ATOM 1673 O O . ALA A 1 219 ? -14.712 17.540 26.686 1.00 76.25 219 ALA A O 1
ATOM 1674 N N . LYS A 1 220 ? -16.948 17.751 26.954 1.00 78.81 220 LYS A N 1
ATOM 1675 C CA . LYS A 1 220 ? -17.051 16.970 28.181 1.00 78.81 220 LYS A CA 1
ATOM 1676 C C . LYS A 1 220 ? -17.813 15.695 27.899 1.00 78.81 220 LYS A C 1
ATOM 1678 O O . LYS A 1 220 ? -18.848 15.738 27.243 1.00 78.81 220 LYS A O 1
ATOM 1683 N N . PHE A 1 221 ? -17.297 14.599 28.421 1.00 66.06 221 PHE A N 1
ATOM 1684 C CA . PHE A 1 221 ? -17.846 13.281 28.203 1.00 66.06 221 PHE A CA 1
ATOM 1685 C C . PHE A 1 221 ? -17.917 12.509 29.511 1.00 66.06 221 PHE A C 1
ATOM 1687 O O . PHE A 1 221 ? -16.922 12.435 30.233 1.00 66.06 221 PHE A O 1
ATOM 1694 N N . ASP A 1 222 ? -19.067 11.904 29.793 1.00 65.25 222 ASP A N 1
ATOM 1695 C CA . ASP A 1 222 ? -19.165 10.875 30.830 1.00 65.25 222 ASP A CA 1
ATOM 1696 C C . ASP A 1 222 ? -18.853 9.492 30.240 1.00 65.25 222 ASP A C 1
ATOM 1698 O O . ASP A 1 222 ? -19.465 9.086 29.250 1.00 65.25 222 ASP A O 1
ATOM 1702 N N . LEU A 1 223 ? -17.889 8.791 30.834 1.00 59.03 223 LEU A N 1
ATOM 1703 C CA . LEU A 1 223 ? -17.622 7.375 30.593 1.00 59.03 223 LEU A CA 1
ATOM 1704 C C . LEU A 1 223 ? -17.734 6.632 31.917 1.00 59.03 223 LEU A C 1
ATOM 1706 O O . LEU A 1 223 ? -16.948 6.891 32.833 1.00 59.03 223 LEU A O 1
ATOM 1710 N N . ASP A 1 224 ? -18.672 5.692 32.007 1.00 66.69 224 ASP A N 1
ATOM 1711 C CA . ASP A 1 224 ? -18.863 4.833 33.180 1.00 66.69 224 ASP A CA 1
ATOM 1712 C C . ASP A 1 224 ? -18.934 5.621 34.510 1.00 66.69 224 ASP A C 1
ATOM 1714 O O . ASP A 1 224 ? -18.389 5.200 35.536 1.00 66.69 224 ASP A O 1
ATOM 1718 N N . GLY A 1 225 ? -19.577 6.798 34.500 1.00 68.19 225 GLY A N 1
ATOM 1719 C CA . GLY A 1 225 ? -19.735 7.668 35.670 1.00 68.19 225 GLY A CA 1
ATOM 1720 C C . GLY A 1 225 ? -18.516 8.533 36.006 1.00 68.19 225 GLY A C 1
ATOM 1721 O O . GLY A 1 225 ? -18.440 9.097 37.104 1.00 68.19 225 GLY A O 1
ATOM 1722 N N . LYS A 1 226 ? -17.533 8.626 35.104 1.00 61.47 226 LYS A N 1
ATOM 1723 C CA . LYS A 1 226 ? -16.379 9.527 35.216 1.00 61.47 226 LYS A CA 1
ATOM 1724 C C . LYS A 1 226 ? -16.422 10.579 34.117 1.00 61.47 226 LYS A C 1
ATOM 1726 O O . LYS A 1 226 ? -16.528 10.259 32.939 1.00 61.47 226 LYS A O 1
ATOM 1731 N N . ASN A 1 227 ? -16.246 11.835 34.519 1.00 76.62 227 ASN A N 1
ATOM 1732 C CA . ASN A 1 227 ? -16.229 12.976 33.612 1.00 76.62 227 ASN A CA 1
ATOM 1733 C C . ASN A 1 227 ? -14.823 13.225 33.060 1.00 76.62 227 ASN A C 1
ATOM 1735 O O . ASN A 1 227 ? -13.866 13.394 33.820 1.00 76.62 227 ASN A O 1
ATOM 1739 N N . TYR A 1 228 ? -14.730 13.317 31.741 1.00 67.44 228 TYR A N 1
ATOM 1740 C CA . TYR A 1 228 ? -13.527 13.648 30.992 1.00 67.44 228 TYR A CA 1
ATOM 1741 C C . TYR A 1 228 ? -13.745 14.957 30.244 1.00 67.44 228 TYR A C 1
ATOM 1743 O O . TYR A 1 228 ? -14.812 15.179 29.683 1.00 67.44 228 TYR A O 1
ATOM 1751 N N . GLU A 1 229 ? -12.732 15.817 30.216 1.00 78.81 229 GLU A N 1
ATOM 1752 C CA . GLU A 1 229 ? -12.714 17.028 29.396 1.00 78.81 229 GLU A CA 1
ATOM 1753 C C . GLU A 1 229 ? -11.582 16.897 28.381 1.00 78.81 229 GLU A C 1
ATOM 1755 O O . GLU A 1 229 ? -10.431 16.658 28.753 1.00 78.81 229 GLU A O 1
ATOM 1760 N N . VAL A 1 230 ? -11.913 16.994 27.097 1.00 63.69 230 VAL A N 1
ATOM 1761 C CA . VAL A 1 230 ? -10.965 16.780 26.002 1.00 63.69 230 VAL A CA 1
ATOM 1762 C C . VAL A 1 230 ? -11.060 17.903 24.983 1.00 63.69 230 VAL A C 1
ATOM 1764 O O . VAL A 1 230 ? -12.135 18.431 24.709 1.00 63.69 230 VAL A O 1
ATOM 1767 N N . ASN A 1 231 ? -9.918 18.250 24.396 1.00 69.38 231 ASN A N 1
ATOM 1768 C CA . ASN A 1 231 ? -9.856 19.163 23.264 1.00 69.38 231 ASN A CA 1
ATOM 1769 C C . ASN A 1 231 ? -9.884 18.346 21.973 1.00 69.38 231 ASN A C 1
ATOM 1771 O O . ASN A 1 231 ? -8.980 17.554 21.706 1.00 69.38 231 ASN A O 1
ATOM 1775 N N . ILE A 1 232 ? -10.935 18.536 21.190 1.00 66.94 232 ILE A N 1
ATOM 1776 C CA . ILE A 1 232 ? -11.173 17.893 19.905 1.00 66.94 232 ILE A CA 1
ATOM 1777 C C . ILE A 1 232 ? -10.721 18.854 18.815 1.00 66.94 232 ILE A C 1
ATOM 1779 O O . ILE A 1 232 ? -11.178 19.991 18.774 1.00 66.94 232 ILE A O 1
ATOM 1783 N N . ARG A 1 233 ? -9.871 18.396 17.897 1.00 67.00 233 ARG A N 1
ATOM 1784 C CA . ARG A 1 233 ? -9.641 19.117 16.645 1.00 67.00 233 ARG A CA 1
ATOM 1785 C C . ARG A 1 233 ? -10.776 18.782 15.682 1.00 67.00 233 ARG A C 1
ATOM 1787 O O . ARG A 1 233 ? -10.903 17.639 15.247 1.00 67.00 233 ARG A O 1
ATOM 1794 N N . CYS A 1 234 ? -11.612 19.767 15.398 1.00 68.38 234 CYS A N 1
ATOM 1795 C CA . CYS A 1 234 ? -12.744 19.628 14.501 1.00 68.38 234 CYS A CA 1
ATOM 1796 C C . CYS A 1 234 ? -12.255 19.535 13.044 1.00 68.38 234 CYS A C 1
ATOM 1798 O O . CYS A 1 234 ? -11.412 20.334 12.621 1.00 68.38 234 CYS A O 1
ATOM 1800 N N . PRO A 1 235 ? -12.746 18.556 12.269 1.00 62.16 235 PRO A N 1
ATOM 1801 C CA . PRO A 1 235 ? -12.374 18.421 10.871 1.00 62.16 235 PRO A CA 1
ATOM 1802 C C . PRO A 1 235 ? -13.108 19.449 9.994 1.00 62.16 235 PRO A C 1
ATOM 1804 O O . PRO A 1 235 ? -14.182 19.936 10.349 1.00 62.16 235 PRO A O 1
ATOM 1807 N N . ASP A 1 236 ? -12.533 19.792 8.837 1.00 65.38 236 ASP A N 1
ATOM 1808 C CA . ASP A 1 236 ? -13.103 20.828 7.970 1.00 65.38 236 ASP A CA 1
ATOM 1809 C C . ASP A 1 236 ? -14.414 20.356 7.331 1.00 65.38 236 ASP A C 1
ATOM 1811 O O . ASP A 1 236 ? -14.443 19.555 6.393 1.00 65.38 236 ASP A O 1
ATOM 1815 N N . ALA A 1 237 ? -15.523 20.894 7.827 1.00 61.91 237 ALA A N 1
ATOM 1816 C CA . ALA A 1 237 ? -16.845 20.538 7.345 1.00 61.91 237 ALA A CA 1
ATOM 1817 C C . ALA A 1 237 ? -17.140 20.999 5.910 1.00 61.91 237 ALA A C 1
ATOM 1819 O O . ALA A 1 237 ? -18.017 20.428 5.260 1.00 61.91 237 ALA A O 1
ATOM 1820 N N . ASN A 1 238 ? -16.386 21.959 5.363 1.00 60.41 238 ASN A N 1
ATOM 1821 C CA . ASN A 1 238 ? -16.470 22.279 3.936 1.00 60.41 238 ASN A CA 1
ATOM 1822 C C . ASN A 1 238 ? -15.884 21.160 3.073 1.00 60.41 238 ASN A C 1
ATOM 1824 O O . ASN A 1 238 ? -16.364 20.937 1.970 1.00 60.41 238 ASN A O 1
ATOM 1828 N N . VAL A 1 239 ? -14.871 20.451 3.568 1.00 59.47 239 VAL A N 1
ATOM 1829 C CA . VAL A 1 239 ? -14.282 19.305 2.864 1.00 59.47 239 VAL A CA 1
ATOM 1830 C C . VAL A 1 239 ? -15.169 18.071 3.025 1.00 59.47 239 VAL A C 1
ATOM 1832 O O . VAL A 1 239 ? -15.357 17.314 2.078 1.00 59.47 239 VAL A O 1
ATOM 1835 N N . LEU A 1 240 ? -15.737 17.870 4.217 1.00 54.50 240 LEU A N 1
ATOM 1836 C CA . LEU A 1 240 ? -16.398 16.613 4.575 1.00 54.50 240 LEU A CA 1
ATOM 1837 C C . LEU A 1 240 ? -17.915 16.576 4.352 1.00 54.50 240 LEU A C 1
ATOM 1839 O O . LEU A 1 240 ? -18.447 15.496 4.101 1.00 54.50 240 LEU A O 1
ATOM 1843 N N . CYS A 1 241 ? -18.610 17.711 4.463 1.00 56.88 241 CYS A N 1
ATOM 1844 C CA . CYS A 1 241 ? -20.076 17.779 4.398 1.00 56.88 241 CYS A CA 1
ATOM 1845 C C . CYS A 1 241 ? -20.610 18.545 3.182 1.00 56.88 241 CYS A C 1
ATOM 1847 O O . CYS A 1 241 ? -21.812 18.507 2.921 1.00 56.88 241 CYS A O 1
ATOM 1849 N N . ASN A 1 242 ? -19.751 19.238 2.429 1.00 53.09 242 ASN A N 1
ATOM 1850 C CA . ASN A 1 242 ? -20.167 20.077 1.308 1.00 53.09 242 ASN A CA 1
ATOM 1851 C C . ASN A 1 242 ? -19.992 19.372 -0.046 1.00 53.09 242 ASN A C 1
ATOM 1853 O O . ASN A 1 242 ? -19.262 19.849 -0.912 1.00 53.09 242 ASN A O 1
ATOM 1857 N N . VAL A 1 243 ? -20.700 18.261 -0.269 1.00 43.66 243 VAL A N 1
ATOM 1858 C CA . VAL A 1 243 ? -20.884 17.737 -1.634 1.00 43.66 243 VAL A CA 1
ATOM 1859 C C . VAL A 1 243 ? -22.072 18.458 -2.270 1.00 43.66 243 VAL A C 1
ATOM 1861 O O . VAL A 1 243 ? -23.169 17.925 -2.390 1.00 43.66 243 VAL A O 1
ATOM 1864 N N . SER A 1 244 ? -21.854 19.715 -2.647 1.00 36.88 244 SER A N 1
ATOM 1865 C CA . SER A 1 244 ? -22.655 20.368 -3.681 1.00 36.88 244 SER A CA 1
ATOM 1866 C C . SER A 1 244 ? -21.759 20.467 -4.908 1.00 36.88 244 SER A C 1
ATOM 1868 O O . SER A 1 244 ? -20.828 21.269 -4.919 1.00 36.88 244 SER A O 1
ATOM 1870 N N . MET A 1 245 ? -21.984 19.628 -5.924 1.00 32.44 245 MET A N 1
ATOM 1871 C CA . MET A 1 245 ? -21.347 19.820 -7.228 1.00 32.44 245 MET A CA 1
ATOM 1872 C C . MET A 1 245 ? -21.872 21.125 -7.832 1.00 32.44 245 MET A C 1
ATOM 1874 O O . MET A 1 245 ? -22.926 21.146 -8.460 1.00 32.44 245 MET A O 1
ATOM 18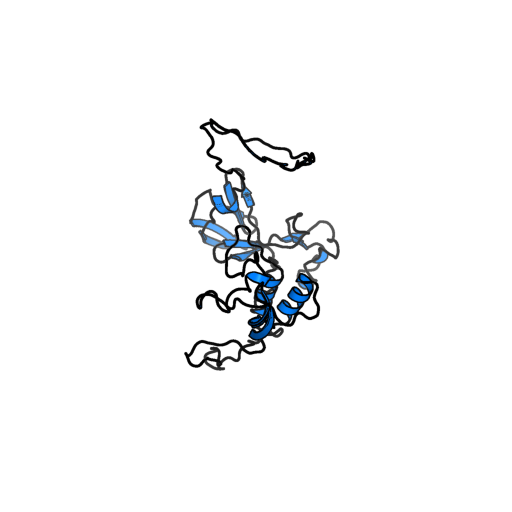78 N N . CYS A 1 246 ? -21.134 22.210 -7.640 1.00 29.97 246 CYS A N 1
ATOM 1879 C CA . CYS A 1 246 ? -21.317 23.451 -8.375 1.00 29.97 246 CYS A CA 1
ATOM 1880 C C . CYS A 1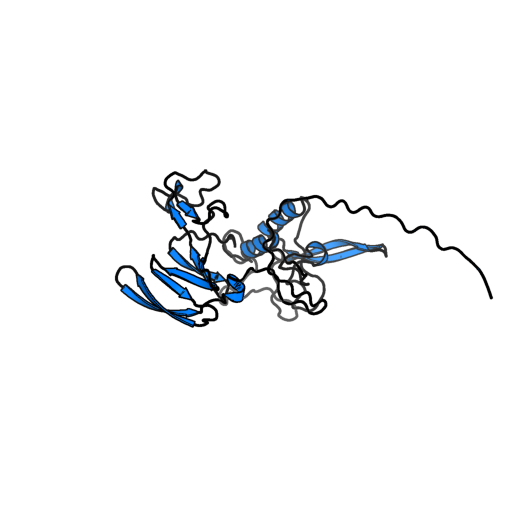 246 ? -20.001 23.739 -9.094 1.00 29.97 246 CYS A C 1
ATOM 1882 O O . CYS A 1 246 ? -19.041 24.194 -8.480 1.00 29.97 246 CYS A O 1
ATOM 1884 N N . PHE A 1 247 ? -19.945 23.438 -10.391 1.00 29.53 247 PHE A N 1
ATOM 1885 C CA . PHE A 1 247 ? -18.888 23.967 -11.245 1.00 29.53 247 PHE A CA 1
ATOM 1886 C C . PHE A 1 247 ? -19.147 25.461 -11.459 1.00 29.53 247 PHE A C 1
ATOM 1888 O O . PHE A 1 247 ? -20.232 25.846 -11.897 1.00 29.53 247 PHE A O 1
ATOM 1895 N N . GLU A 1 248 ? -18.151 26.303 -11.191 1.00 25.00 248 GLU A N 1
ATOM 1896 C CA . GLU A 1 248 ? -18.134 27.659 -11.732 1.00 25.00 248 GLU A CA 1
ATOM 1897 C C . GLU A 1 248 ? -17.856 27.574 -13.234 1.00 25.00 248 GLU A C 1
ATOM 1899 O O . GLU A 1 248 ? -16.717 27.422 -13.670 1.00 25.00 248 GLU A O 1
ATOM 1904 N N . ILE A 1 249 ? -18.906 27.679 -14.047 1.00 34.69 249 ILE A N 1
ATOM 1905 C CA . ILE A 1 249 ? -18.750 28.049 -15.451 1.00 34.69 249 ILE A CA 1
ATOM 1906 C C . ILE A 1 249 ? -19.016 29.549 -15.537 1.00 34.69 249 ILE A C 1
ATOM 1908 O O . ILE A 1 249 ? -20.161 29.997 -15.535 1.00 34.69 249 ILE A O 1
ATOM 1912 N N . ASN A 1 250 ? -17.942 30.334 -15.620 1.00 31.78 250 ASN A N 1
ATOM 1913 C CA . ASN A 1 250 ? -18.032 31.743 -15.983 1.00 31.78 250 ASN A CA 1
ATOM 1914 C C . ASN A 1 250 ? -18.318 31.851 -17.484 1.00 31.78 250 ASN A C 1
ATOM 1916 O O . ASN A 1 250 ? -17.410 31.948 -18.308 1.00 31.78 250 ASN A O 1
ATOM 1920 N N . LEU A 1 251 ? -19.598 31.840 -17.844 1.00 34.88 251 LEU A N 1
ATOM 1921 C CA . LEU A 1 251 ? -20.058 32.281 -19.153 1.00 34.88 251 LEU A CA 1
ATOM 1922 C C . LEU A 1 251 ? -21.122 33.364 -18.966 1.00 34.88 251 LEU A C 1
ATOM 1924 O O . LEU A 1 251 ? -22.247 33.105 -18.555 1.00 34.88 251 LEU A O 1
ATOM 1928 N N . LEU A 1 252 ? -20.725 34.593 -19.304 1.00 36.88 252 LEU A N 1
ATOM 1929 C CA . LEU A 1 252 ? -21.616 35.690 -19.695 1.00 36.88 252 LEU A CA 1
ATOM 1930 C C . LEU A 1 252 ? -22.661 36.139 -18.651 1.00 36.88 252 LEU A C 1
ATOM 1932 O O . LEU A 1 252 ? -23.773 36.513 -19.008 1.00 36.88 252 LEU A O 1
ATOM 1936 N N . GLY A 1 253 ? -22.275 36.205 -17.374 1.00 36.31 253 GLY A N 1
ATOM 1937 C CA . GLY A 1 253 ? -22.872 37.160 -16.430 1.00 36.31 253 GLY A CA 1
ATOM 1938 C C . GLY A 1 253 ? -24.326 36.924 -16.004 1.00 36.31 253 GLY A C 1
ATOM 1939 O O . GLY A 1 253 ? -25.021 37.898 -15.723 1.00 36.31 253 GLY A O 1
ATOM 1940 N N . ILE A 1 254 ? -24.795 35.675 -15.911 1.00 36.25 254 ILE A N 1
ATOM 1941 C CA . ILE A 1 254 ? -26.113 35.368 -15.330 1.00 36.25 254 ILE A CA 1
ATOM 1942 C C . ILE A 1 254 ? -25.944 34.715 -13.954 1.00 36.25 254 ILE A C 1
ATOM 1944 O O . ILE A 1 254 ? -25.319 33.668 -13.808 1.00 36.25 254 ILE A O 1
ATOM 1948 N N . SER A 1 255 ? -26.518 35.361 -12.941 1.00 32.06 255 SER A N 1
ATOM 1949 C CA . SER A 1 255 ? -26.504 34.941 -11.542 1.00 32.06 255 SER A CA 1
ATOM 1950 C C . SER A 1 255 ? -27.363 33.691 -11.310 1.00 32.06 255 SER A C 1
ATOM 1952 O O . SER A 1 255 ? -28.555 33.695 -11.603 1.00 32.06 255 SER A O 1
ATOM 1954 N N . ALA A 1 256 ? -26.725 32.663 -10.747 1.00 31.28 256 ALA A N 1
ATOM 1955 C CA . ALA A 1 256 ? -27.243 31.532 -9.970 1.00 31.28 256 ALA A CA 1
ATOM 1956 C C . ALA A 1 256 ? -28.705 31.082 -10.192 1.00 31.28 256 ALA A C 1
ATOM 1958 O O . ALA A 1 256 ? -29.648 31.666 -9.660 1.00 31.28 256 ALA A O 1
ATOM 1959 N N . LEU A 1 257 ? -28.865 29.911 -10.818 1.00 30.92 257 LEU A N 1
ATOM 1960 C CA . LEU A 1 257 ? -30.050 29.068 -10.661 1.00 30.92 257 LEU A CA 1
ATOM 1961 C C . LEU A 1 257 ? -29.592 27.655 -10.257 1.00 30.92 257 LEU A C 1
ATOM 1963 O O . LEU A 1 257 ? -29.075 26.906 -11.082 1.00 30.92 257 LEU A O 1
ATOM 1967 N N . CYS A 1 258 ? -29.749 27.295 -8.978 1.00 29.39 258 CYS A N 1
ATOM 1968 C CA . CYS A 1 258 ? -29.579 25.914 -8.514 1.00 29.39 258 CYS A CA 1
ATOM 1969 C C . CYS A 1 258 ? -30.698 25.053 -9.116 1.00 29.39 258 CYS A C 1
ATOM 1971 O O . CYS A 1 258 ? -31.832 25.094 -8.636 1.00 29.39 258 CYS A O 1
ATOM 1973 N N . LEU A 1 259 ? -30.404 24.280 -10.164 1.00 28.23 259 LEU A N 1
ATOM 1974 C CA . LEU A 1 259 ? -31.352 23.307 -10.705 1.00 28.23 259 LEU A CA 1
ATOM 1975 C C . LEU A 1 259 ? -31.276 21.994 -9.913 1.00 28.23 259 LEU A C 1
ATOM 1977 O O . LEU A 1 259 ? -30.282 21.273 -9.972 1.00 28.23 259 LEU A O 1
ATOM 1981 N N . PHE A 1 260 ? -32.365 21.647 -9.225 1.00 29.19 260 PHE A N 1
ATOM 1982 C CA . PHE A 1 260 ? -32.634 20.275 -8.795 1.00 29.19 260 PHE A CA 1
ATOM 1983 C C . PHE A 1 260 ? -32.921 19.423 -10.039 1.00 29.19 260 PHE A C 1
ATOM 1985 O O . PHE A 1 260 ? -34.027 19.473 -10.576 1.00 29.19 260 PHE A O 1
ATOM 1992 N N . VAL A 1 261 ? -31.953 18.635 -10.512 1.00 26.62 261 VAL A N 1
ATOM 1993 C CA . VAL A 1 261 ? -32.203 17.660 -11.586 1.00 26.62 261 VAL A CA 1
ATOM 1994 C C . VAL A 1 261 ? -32.465 16.289 -10.970 1.00 26.62 261 VAL A C 1
ATOM 1996 O O . VAL A 1 261 ? -31.555 15.593 -10.528 1.00 26.62 261 VAL A O 1
ATOM 1999 N N . LYS A 1 262 ? -33.742 15.894 -10.969 1.00 26.09 262 LYS A N 1
ATOM 2000 C CA . LYS A 1 262 ? -34.161 14.488 -10.947 1.00 26.09 262 LYS A CA 1
ATOM 2001 C C . LYS A 1 262 ? -33.696 13.880 -12.275 1.00 26.09 262 LYS A C 1
ATOM 2003 O O . LYS A 1 262 ? -34.209 14.255 -13.324 1.00 26.09 262 LYS A O 1
ATOM 2008 N N . ILE A 1 263 ? -32.695 13.006 -12.240 1.00 26.42 263 ILE A N 1
ATOM 2009 C CA . ILE A 1 263 ? -32.199 12.319 -13.436 1.00 26.42 263 ILE A CA 1
ATOM 2010 C C . ILE A 1 263 ? -33.190 11.201 -13.784 1.00 26.42 263 ILE A C 1
ATOM 2012 O O . ILE A 1 263 ? -33.178 10.145 -13.159 1.00 26.42 263 ILE A O 1
ATOM 2016 N N . GLU A 1 264 ? -34.049 11.433 -14.777 1.00 26.58 264 GLU A N 1
ATOM 2017 C CA . GLU A 1 264 ? -34.544 10.352 -15.633 1.00 26.58 264 GLU A CA 1
ATOM 2018 C C . GLU A 1 264 ? -33.633 10.257 -16.858 1.00 26.58 264 GLU A C 1
ATOM 2020 O O . GLU A 1 264 ? -33.328 11.246 -17.525 1.00 26.58 264 GLU A O 1
ATOM 2025 N N . ILE A 1 265 ? -33.154 9.042 -17.107 1.00 29.20 265 ILE A N 1
ATOM 2026 C CA . ILE A 1 265 ? -32.246 8.688 -18.191 1.00 29.20 265 ILE A CA 1
ATOM 2027 C C . ILE A 1 265 ? -33.001 8.810 -19.519 1.00 29.20 265 ILE A C 1
ATOM 2029 O O . ILE A 1 265 ? -33.882 8.002 -19.802 1.00 29.20 265 ILE A O 1
ATOM 2033 N N . PHE A 1 266 ? -32.607 9.761 -20.367 1.00 25.89 266 PHE A N 1
ATOM 2034 C CA . PHE A 1 266 ? -32.875 9.700 -21.803 1.00 25.89 266 PHE A CA 1
ATOM 2035 C C . PHE A 1 266 ? -31.553 9.714 -22.572 1.00 25.89 266 PHE A C 1
ATOM 2037 O O . PHE A 1 266 ? -30.756 10.645 -22.483 1.00 25.89 266 PHE A O 1
ATOM 2044 N N . LEU A 1 267 ? -31.336 8.621 -23.304 1.00 29.77 267 LEU A N 1
ATOM 2045 C CA . LEU A 1 267 ? -30.262 8.405 -24.267 1.00 29.77 267 LEU A CA 1
ATOM 2046 C C . LEU A 1 267 ? -30.181 9.568 -25.266 1.00 29.77 267 LEU A C 1
ATOM 2048 O O . LEU A 1 267 ? -31.113 9.770 -26.044 1.00 29.77 267 LEU A O 1
ATOM 2052 N N . LEU A 1 268 ? -29.044 10.265 -25.318 1.00 24.98 268 LEU A N 1
ATOM 2053 C CA . LEU A 1 268 ? -28.682 11.075 -26.479 1.00 24.98 268 LEU A CA 1
ATOM 2054 C C . LEU A 1 268 ? -27.722 10.266 -27.362 1.00 24.98 268 LEU A C 1
ATOM 2056 O O . LEU A 1 268 ? -26.548 10.094 -27.040 1.00 24.98 268 LEU A O 1
ATOM 2060 N N . GLN A 1 269 ? -28.234 9.751 -28.482 1.00 28.22 269 GLN A N 1
ATOM 2061 C CA . GLN A 1 269 ? -27.406 9.283 -29.593 1.00 28.22 269 GLN A CA 1
ATOM 2062 C C . GLN A 1 269 ? -26.737 10.494 -30.251 1.00 28.22 269 GLN A C 1
ATOM 2064 O O . GLN A 1 269 ? -27.417 11.355 -30.806 1.00 28.22 269 GLN A O 1
ATOM 2069 N N . ILE A 1 270 ? -25.406 10.546 -30.229 1.00 28.25 270 ILE A N 1
ATOM 2070 C CA . ILE A 1 270 ? -24.638 11.512 -31.018 1.00 28.25 270 ILE A CA 1
ATOM 2071 C C . ILE A 1 270 ? -24.386 10.893 -32.396 1.00 28.25 270 ILE A C 1
ATOM 2073 O O . ILE A 1 270 ? -23.686 9.890 -32.524 1.00 28.25 270 ILE A O 1
ATOM 2077 N N . HIS A 1 271 ? -24.988 11.483 -33.427 1.00 25.06 271 HIS A N 1
ATOM 2078 C CA . HIS A 1 271 ? -24.736 11.164 -34.830 1.00 25.06 271 HIS A CA 1
ATOM 2079 C C . HIS A 1 271 ? -23.589 12.054 -35.330 1.00 25.06 271 HIS A C 1
ATOM 2081 O O . HIS A 1 271 ? -23.730 13.274 -35.382 1.00 25.06 271 HIS A O 1
ATOM 2087 N N . ILE A 1 272 ? -22.447 11.456 -35.674 1.00 27.47 272 ILE A N 1
ATOM 2088 C CA . ILE A 1 272 ? -21.308 12.160 -36.277 1.00 27.47 272 ILE A CA 1
ATOM 2089 C C . ILE A 1 272 ? -21.439 12.029 -37.798 1.00 27.47 272 ILE A C 1
ATOM 2091 O O . ILE A 1 272 ? -21.387 10.916 -38.320 1.00 27.47 272 ILE A O 1
ATOM 2095 N N . GLN A 1 273 ? -21.613 13.146 -38.511 1.00 27.72 273 GLN A N 1
ATOM 2096 C CA . GLN A 1 273 ? -21.463 13.180 -39.970 1.00 27.72 273 GLN A CA 1
ATOM 2097 C C . GLN A 1 273 ? -20.010 13.511 -40.354 1.00 27.72 273 GLN A C 1
ATOM 2099 O O . GLN A 1 273 ? -19.382 14.335 -39.684 1.00 27.72 273 GLN A O 1
ATOM 2104 N N . PRO A 1 274 ? -19.461 12.893 -41.416 1.00 26.55 274 PRO A N 1
ATOM 2105 C CA . PRO A 1 274 ? -18.088 13.125 -41.842 1.00 26.55 274 PRO A CA 1
ATOM 2106 C C . PRO A 1 274 ? -17.964 14.400 -42.688 1.00 26.55 274 PRO A C 1
ATOM 2108 O O . PRO A 1 274 ? -18.798 14.680 -43.546 1.00 26.55 274 PRO A O 1
ATOM 2111 N N . LEU A 1 275 ? -16.882 15.150 -42.469 1.00 30.00 275 LEU A N 1
ATOM 2112 C CA . LEU A 1 275 ? -16.462 16.253 -43.335 1.00 30.00 275 LEU A CA 1
ATOM 2113 C C . LEU A 1 275 ? -15.874 15.682 -44.635 1.00 30.00 275 LEU A C 1
ATOM 2115 O O . LEU A 1 275 ? -14.759 15.162 -44.634 1.00 30.00 275 LEU A O 1
ATOM 2119 N N . SER A 1 276 ? -16.616 15.786 -45.738 1.00 31.58 276 SER A N 1
ATOM 2120 C CA . SER A 1 276 ? -16.107 15.573 -47.095 1.00 31.58 276 SER A CA 1
ATOM 2121 C C . SER A 1 276 ? -15.739 16.906 -47.756 1.00 31.58 276 SER A C 1
ATOM 2123 O O . SER A 1 276 ? -16.564 17.811 -47.813 1.00 31.58 276 SER A O 1
ATOM 2125 N N . GLU A 1 277 ? -14.512 16.949 -48.281 1.00 34.03 277 GLU A N 1
ATOM 2126 C CA . GLU A 1 277 ? -14.064 17.668 -49.485 1.00 34.03 277 GLU A CA 1
ATOM 2127 C C . GLU A 1 277 ? -14.274 19.193 -49.566 1.00 34.03 277 GLU A C 1
ATOM 2129 O O . GLU A 1 277 ? -15.344 19.694 -49.896 1.00 34.03 277 GLU A O 1
ATOM 2134 N N . PHE A 1 278 ? -13.171 19.937 -49.427 1.00 30.30 278 PHE A N 1
ATOM 2135 C CA . PHE A 1 278 ? -13.008 21.227 -50.100 1.00 30.30 278 PHE A CA 1
ATOM 2136 C C . PHE A 1 278 ? -11.764 21.150 -50.992 1.00 30.30 278 PHE A C 1
ATOM 2138 O O . PHE A 1 278 ? -10.638 21.381 -50.550 1.00 30.30 278 PHE A O 1
ATOM 2145 N N . SER A 1 279 ? -11.972 20.754 -52.248 1.00 33.50 279 SER A N 1
ATOM 2146 C CA . SER A 1 279 ? -11.005 20.908 -53.332 1.00 33.50 279 SER A CA 1
ATOM 2147 C C . SER A 1 279 ? -11.336 22.149 -54.168 1.00 33.50 279 SER A C 1
ATOM 2149 O O . SER A 1 279 ? -12.441 22.263 -54.687 1.00 33.50 279 SER A O 1
ATOM 2151 N N . ASP A 1 280 ? -10.310 22.980 -54.349 1.00 35.88 280 ASP A N 1
ATOM 2152 C CA . ASP A 1 280 ? -9.939 23.702 -55.576 1.00 35.88 280 ASP A CA 1
ATOM 2153 C C . ASP A 1 280 ? -10.716 24.960 -56.058 1.00 35.88 280 ASP A C 1
ATOM 2155 O O . ASP A 1 280 ? -11.872 24.914 -56.469 1.00 35.88 280 ASP A O 1
ATOM 2159 N N . GLY A 1 281 ? -9.977 26.079 -56.134 1.00 32.25 281 GLY A N 1
ATOM 2160 C CA . GLY A 1 281 ? -9.753 26.795 -57.401 1.00 32.25 281 GLY A CA 1
ATOM 2161 C C . GLY A 1 281 ? -10.735 27.879 -57.884 1.00 32.25 281 GLY A C 1
ATOM 2162 O O . GLY A 1 281 ? -11.769 27.566 -58.476 1.00 32.25 281 GLY A O 1
ATOM 2163 N N . ARG A 1 282 ? -10.284 29.150 -57.786 1.00 36.47 282 ARG A N 1
ATOM 2164 C CA . ARG A 1 282 ? -10.443 30.343 -58.685 1.00 36.47 282 ARG A CA 1
ATOM 2165 C C . ARG A 1 282 ? -10.538 31.617 -57.821 1.00 36.47 282 ARG A C 1
ATOM 2167 O O . ARG A 1 282 ? -11.280 31.623 -56.856 1.00 36.47 282 ARG A O 1
ATOM 2174 N N . GLY A 1 283 ? -9.831 32.727 -58.032 1.00 37.50 283 GLY A N 1
ATOM 2175 C CA . GLY A 1 283 ? -9.203 33.291 -59.222 1.00 37.50 283 GLY A CA 1
ATOM 2176 C C . GLY A 1 283 ? -9.808 34.679 -59.470 1.00 37.50 283 GLY A C 1
ATOM 2177 O O . GLY A 1 283 ? -10.880 34.732 -60.058 1.00 37.50 283 GLY A O 1
ATOM 2178 N N . THR A 1 284 ? -9.130 35.744 -59.023 1.00 40.06 284 THR A N 1
ATOM 2179 C CA . THR A 1 284 ? -9.086 37.113 -59.591 1.00 40.06 284 THR A CA 1
ATOM 2180 C C . THR A 1 284 ? -7.868 37.825 -59.028 1.00 40.06 284 THR A C 1
ATOM 2182 O O . THR A 1 284 ? -7.735 37.792 -57.783 1.00 40.06 284 THR A O 1
#

Foldseek 3Di:
DADPVRHAQADADPPPRHGPDADPVRHHDGDVQAWDKDKDWDDDPVGIDIDIFTWGQHDQLQVQVCVVVVNNPRRTQGADCDDDPCRHPQATHCVVQPQDQRHSDHDPHHDPGSNVQSVVVRVSDDRLQLADQDAQDWDDNDPADIFGFQKDFAPDFQDPVQQPFDCVSDPRSSRIFHPDVVVSRRGHTDWDADDQLWIWDAGPNDIDIHHAPRQKDWDWDDDPNDIDIDIDGDDHSCVVVPPDPDDPDPDDDDDDDPDPDPDDDDDDDDDDDDDDDDDDDDDD

Organism: Trichobilharzia regenti (NCBI:txid157069)